Protein AF-A0A2M7WCV9-F1 (afdb_monomer_lite)

Sequence (220 aa):
MAKKTSGWGVATITLGLVGAGVAMGAMVQSMQPARDTVAAHLMEVDVSGLKPGEWLRVAWGKPEVDVFVVRRTPEQVRWLHDYHPEEPWYAVDRPDQVHAMQLQEAFRSVNPEYLVAAVMKQRDEALLLEYSGSSMHCEDFRYTPDRLPAGKHMEFPGGFYCAKWWGRVIQGPTENPWVYDPAGRPLSLWLSWLLVPPYTWEGNRVVLGQIGGSARGMFY

Radius of gyration: 23.68 Å; chains: 1; bounding box: 50×37×87 Å

Foldseek 3Di:
DDDPDDVVNVVVVVVVVVVVVVVVVVVVVVPDDDPVLLVQQWDKDFCPPPDAFDKDWDFGHPVTKIKIKHQHDPVQLVCLVVDQDDDQPLCVVCVVLCVLQDDDRRQSDPDNRIAIFMFGDDPQWTWWAWSVRHTFTANDKDWGCPWAQLADPDIASTFIFRQDHPNDGQPHRNSTQGTAHNNQHGSDSGTRGTGHFAWDDDPRMITGSDHPDDPDDDDD

Secondary structure (DSSP, 8-state):
------HHHHHHHHHHHHHHHHHHHHHHHHTSPPHHHHHTT-EEEE-TTPPTT-EEEEEETTTTEEEEEEE--HHHHHHHHH--PPPPTTTTT-HHHHTTT-S-TTTSSSSTTEEEEEEEEETTEEEEEBTTS-EEEESSEEEESS-EE-SSS-EESSEEEE-EETTEE--STTS---EE-TTS-BSSTTBPPPB---EEEETTEEEET--SS---S---

pLDDT: mean 78.94, std 16.27, range [30.06, 97.19]

Structure (mmCIF, N/CA/C/O backbone):
data_AF-A0A2M7WCV9-F1
#
_entry.id   AF-A0A2M7WCV9-F1
#
loop_
_atom_site.group_PDB
_atom_site.id
_atom_site.type_symbol
_atom_site.label_atom_id
_atom_site.label_alt_id
_atom_site.label_comp_id
_atom_site.label_asym_id
_atom_site.label_entity_id
_atom_site.label_seq_id
_atom_site.pdbx_PDB_ins_code
_atom_site.Cartn_x
_atom_site.Cartn_y
_atom_site.Cartn_z
_atom_site.occupancy
_atom_site.B_iso_or_equiv
_atom_site.auth_seq_id
_atom_site.auth_comp_id
_atom_site.auth_asym_id
_atom_site.auth_atom_id
_atom_site.pdbx_PDB_model_num
ATOM 1 N N . MET A 1 1 ? -13.258 -2.588 71.700 1.00 37.78 1 MET A N 1
ATOM 2 C CA . MET A 1 1 ? -14.608 -2.226 71.208 1.00 37.78 1 MET A CA 1
ATOM 3 C C . MET A 1 1 ? -14.654 -2.432 69.699 1.00 37.78 1 MET A C 1
ATOM 5 O O . MET A 1 1 ? -14.010 -1.678 68.985 1.00 37.78 1 MET A O 1
ATOM 9 N N . ALA A 1 2 ? -15.355 -3.460 69.212 1.00 53.22 2 ALA A N 1
ATOM 10 C CA . ALA A 1 2 ? -15.596 -3.640 67.778 1.00 53.22 2 ALA A CA 1
ATOM 11 C C . ALA A 1 2 ? -16.801 -2.776 67.363 1.00 53.22 2 ALA A C 1
ATOM 13 O O . ALA A 1 2 ? -17.885 -2.902 67.932 1.00 53.22 2 ALA A O 1
ATOM 14 N N . LYS A 1 3 ? -16.600 -1.845 66.427 1.00 59.03 3 LYS A N 1
ATOM 15 C CA . LYS A 1 3 ? -17.627 -0.894 65.978 1.00 59.03 3 LYS A CA 1
ATOM 16 C C . LYS A 1 3 ? -18.642 -1.649 65.103 1.00 59.03 3 LYS A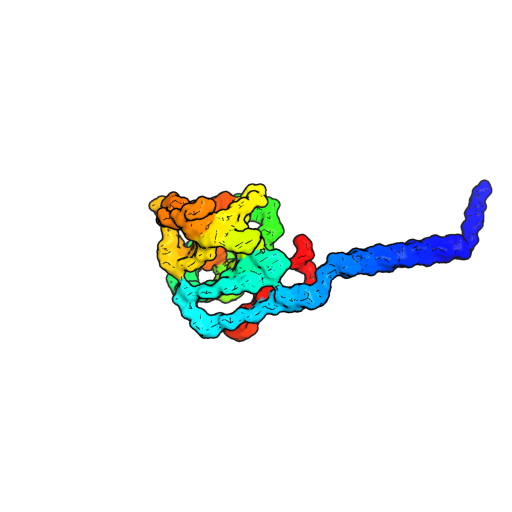 C 1
ATOM 18 O O . LYS A 1 3 ? -18.294 -2.089 64.013 1.00 59.03 3 LYS A O 1
ATOM 23 N N . LYS A 1 4 ? -19.876 -1.836 65.588 1.00 61.16 4 LYS A N 1
ATOM 24 C CA . LYS A 1 4 ? -20.972 -2.503 64.858 1.00 61.16 4 LYS A CA 1
ATOM 25 C C . LYS A 1 4 ? -21.368 -1.631 63.659 1.00 61.16 4 LYS A C 1
ATOM 27 O O . LYS A 1 4 ? -22.007 -0.598 63.838 1.00 61.16 4 LYS A O 1
ATOM 32 N N . THR A 1 5 ? -20.934 -1.989 62.453 1.00 61.09 5 THR A N 1
ATOM 33 C CA . THR A 1 5 ? -21.309 -1.278 61.222 1.00 61.09 5 THR A CA 1
ATOM 34 C C . THR A 1 5 ? -22.797 -1.511 60.944 1.00 61.09 5 THR A C 1
ATOM 36 O O . THR A 1 5 ? -23.274 -2.644 60.956 1.00 61.09 5 THR A O 1
ATOM 39 N N . SER A 1 6 ? -23.574 -0.437 60.771 1.00 67.19 6 SER A N 1
ATOM 40 C CA . SER A 1 6 ? -25.002 -0.547 60.457 1.00 67.19 6 SER A CA 1
ATOM 41 C C . SER A 1 6 ? -25.175 -0.957 58.990 1.00 67.19 6 SER A C 1
ATOM 43 O O . SER A 1 6 ? -24.469 -0.452 58.117 1.00 67.19 6 SER A O 1
ATOM 45 N N . GLY A 1 7 ? -26.120 -1.861 58.698 1.00 72.75 7 GLY A N 1
ATOM 46 C CA . GLY A 1 7 ? -26.391 -2.319 57.325 1.00 72.75 7 GLY A CA 1
ATOM 47 C C . GLY A 1 7 ? -26.708 -1.174 56.354 1.00 72.75 7 GLY A C 1
ATOM 48 O O . GLY A 1 7 ? -26.338 -1.234 55.187 1.00 72.75 7 GLY A O 1
ATOM 49 N N . TRP A 1 8 ? -27.279 -0.081 56.867 1.00 76.06 8 TRP A N 1
ATOM 50 C CA . TRP A 1 8 ? -27.506 1.167 56.136 1.00 76.06 8 TRP A CA 1
ATOM 51 C C . TRP A 1 8 ? -26.210 1.835 55.657 1.00 76.06 8 TRP A C 1
ATOM 53 O O . TRP A 1 8 ? -26.156 2.306 54.528 1.00 76.06 8 TRP A O 1
ATOM 63 N N . GLY A 1 9 ? -25.142 1.836 56.463 1.00 79.81 9 GLY A N 1
ATOM 64 C CA . GLY A 1 9 ? -23.848 2.389 56.050 1.00 79.81 9 GLY A CA 1
ATOM 65 C C . GLY A 1 9 ? -23.190 1.571 54.936 1.00 79.81 9 GLY A C 1
ATOM 66 O O . GLY A 1 9 ? -22.650 2.135 53.988 1.00 79.81 9 GLY A O 1
ATOM 67 N N . VAL A 1 10 ? -23.291 0.241 55.011 1.00 81.06 10 VAL A N 1
ATOM 68 C CA . VAL A 1 10 ? -22.795 -0.666 53.961 1.00 81.06 10 VAL A CA 1
ATOM 69 C C . VAL A 1 10 ? -23.601 -0.496 52.668 1.00 81.06 10 VAL A C 1
ATOM 71 O O . VAL A 1 10 ? -23.020 -0.441 51.583 1.00 81.06 10 VAL A O 1
ATOM 74 N N . ALA A 1 11 ? -24.924 -0.341 52.771 1.00 82.50 11 ALA A N 1
ATOM 75 C CA . ALA A 1 11 ? -25.797 -0.090 51.627 1.00 82.50 11 ALA A CA 1
ATOM 76 C C . ALA A 1 11 ? -25.451 1.228 50.908 1.00 82.50 11 ALA A C 1
ATOM 78 O O . ALA A 1 11 ? -25.326 1.245 49.688 1.00 82.50 11 ALA A O 1
ATOM 79 N N . THR A 1 12 ? -25.210 2.320 51.638 1.00 83.38 12 THR A N 1
ATOM 80 C CA . THR A 1 12 ? -24.846 3.608 51.021 1.00 83.38 12 THR A CA 1
ATOM 81 C C . THR A 1 12 ? -23.480 3.559 50.330 1.00 83.38 12 THR A C 1
ATOM 83 O O . THR A 1 12 ? -23.328 4.091 49.232 1.00 83.38 12 THR A O 1
ATOM 86 N N . ILE A 1 13 ? -22.488 2.892 50.935 1.00 84.75 13 ILE A N 1
ATOM 87 C CA . ILE A 1 13 ? -21.146 2.741 50.343 1.00 84.75 13 ILE A CA 1
ATOM 88 C C . ILE A 1 13 ? -21.206 1.908 49.058 1.00 84.75 13 ILE A C 1
ATOM 90 O O . ILE A 1 13 ? -20.608 2.281 48.050 1.00 84.75 13 ILE A O 1
ATOM 94 N N . THR A 1 14 ? -21.945 0.797 49.076 1.00 84.50 14 THR A N 1
ATOM 95 C CA . THR A 1 14 ? -22.096 -0.072 47.899 1.00 84.50 14 THR A CA 1
ATOM 96 C C . THR A 1 14 ? -22.821 0.639 46.759 1.00 84.50 14 THR A C 1
ATOM 98 O O . THR A 1 14 ? -22.339 0.598 45.628 1.00 84.50 14 THR A O 1
ATOM 101 N N . LEU A 1 15 ? -23.904 1.373 47.044 1.00 89.12 15 LEU A N 1
ATOM 102 C CA . LEU A 1 15 ? -24.590 2.187 46.035 1.00 89.12 15 LEU A CA 1
ATOM 103 C C . LEU A 1 15 ? -23.672 3.265 45.439 1.00 89.12 15 LEU A C 1
ATOM 105 O O . LEU A 1 15 ? -23.675 3.474 44.227 1.00 89.12 15 LEU A O 1
ATOM 109 N N . GLY A 1 16 ? -22.868 3.927 46.279 1.00 90.19 16 GLY A N 1
ATOM 110 C CA . GLY A 1 16 ? -21.913 4.947 45.845 1.00 90.19 16 GLY A CA 1
ATOM 111 C C . GLY A 1 16 ? -20.841 4.398 44.899 1.00 90.19 16 GLY A C 1
ATOM 112 O O . GLY A 1 16 ? -20.561 5.015 43.873 1.00 90.19 16 GLY A O 1
ATOM 113 N N . LEU A 1 17 ? -20.290 3.216 45.196 1.00 90.62 17 LEU A N 1
ATOM 114 C CA . LEU A 1 17 ? -19.309 2.548 44.332 1.00 90.62 17 LEU A CA 1
ATOM 115 C C . LEU A 1 17 ? -19.905 2.135 42.980 1.00 90.62 17 LEU A C 1
ATOM 117 O O . LEU A 1 17 ? -19.275 2.351 41.947 1.00 90.62 17 LEU A O 1
ATOM 121 N N . VAL A 1 18 ? -21.127 1.591 42.968 1.00 90.56 18 VAL A N 1
ATOM 122 C CA . VAL A 1 18 ? -21.819 1.227 41.720 1.00 90.56 18 VAL A CA 1
ATOM 123 C C . VAL A 1 18 ? -22.110 2.471 40.880 1.00 90.56 18 VAL A C 1
ATOM 125 O O . VAL A 1 18 ? -21.815 2.484 39.687 1.00 90.56 18 VAL A O 1
ATOM 128 N N . GLY A 1 19 ? -22.628 3.537 41.497 1.00 90.69 19 GLY A N 1
ATOM 129 C CA . GLY A 1 19 ? -22.908 4.797 40.805 1.00 90.69 19 GLY A CA 1
ATOM 130 C C . GLY A 1 19 ? -21.654 5.430 40.198 1.00 90.69 19 GLY A C 1
ATOM 131 O O . GLY A 1 19 ? -21.671 5.834 39.036 1.00 90.69 19 GLY A O 1
ATOM 132 N N . ALA A 1 20 ? -20.546 5.451 40.947 1.00 89.62 20 ALA A N 1
ATOM 133 C CA . ALA A 1 20 ? -19.261 5.940 40.452 1.00 89.62 20 ALA A CA 1
ATOM 134 C C . ALA A 1 20 ? -18.730 5.090 39.285 1.00 89.62 20 ALA A C 1
ATOM 136 O O . ALA A 1 20 ? -18.292 5.644 38.278 1.00 89.62 20 ALA A O 1
ATOM 137 N N . GLY A 1 21 ? -18.825 3.759 39.382 1.00 90.75 21 GLY A N 1
ATOM 138 C CA . GLY A 1 21 ? -18.412 2.847 38.313 1.00 90.75 21 GLY A CA 1
ATOM 139 C C . GLY A 1 21 ? -19.215 3.034 37.023 1.00 90.75 21 GLY A C 1
ATOM 140 O O . GLY A 1 21 ? -18.632 3.099 35.943 1.00 90.75 21 GLY A O 1
ATOM 141 N N . VAL A 1 22 ? -20.539 3.195 37.123 1.00 93.00 22 VAL A N 1
ATOM 142 C CA . VAL A 1 22 ? -21.407 3.461 35.961 1.00 93.00 22 VAL A CA 1
ATOM 143 C C . VAL A 1 22 ? -21.075 4.809 35.320 1.00 93.00 22 VAL A C 1
ATOM 145 O O . VAL A 1 22 ? -20.956 4.885 34.099 1.00 93.00 22 VAL A O 1
ATOM 148 N N . ALA A 1 23 ? -20.881 5.860 36.121 1.00 92.50 23 ALA A N 1
ATOM 149 C CA . ALA A 1 23 ? -20.538 7.185 35.609 1.00 92.50 23 ALA A CA 1
ATOM 150 C C . ALA A 1 23 ? -19.175 7.196 34.894 1.00 92.50 23 ALA A C 1
ATOM 152 O O . ALA A 1 23 ? -19.064 7.725 33.789 1.00 92.50 23 ALA A O 1
ATOM 153 N N . MET A 1 24 ? -18.154 6.561 35.483 1.00 91.44 24 MET A N 1
ATOM 154 C CA . MET A 1 24 ? -16.840 6.411 34.849 1.00 91.44 24 MET A CA 1
ATOM 155 C C . MET A 1 24 ? -16.922 5.576 33.568 1.00 91.44 24 MET A C 1
ATOM 157 O O . MET A 1 24 ? -16.344 5.961 32.555 1.00 91.44 24 MET A O 1
ATOM 161 N N . GLY A 1 25 ? -17.680 4.476 33.579 1.00 90.44 25 GLY A N 1
ATOM 162 C CA . GLY A 1 25 ? -17.899 3.646 32.395 1.00 90.44 25 GLY A CA 1
ATOM 163 C C . GLY A 1 25 ? -18.566 4.418 31.254 1.00 90.44 25 GLY A C 1
ATOM 164 O O . GLY A 1 25 ? -18.086 4.372 30.125 1.00 90.44 25 GLY A O 1
ATOM 165 N N . ALA A 1 26 ? -19.614 5.190 31.552 1.00 85.31 26 ALA A N 1
ATOM 166 C CA . ALA A 1 26 ? -20.295 6.030 30.569 1.00 85.31 26 ALA A CA 1
ATOM 167 C C . ALA A 1 26 ? -19.380 7.130 30.006 1.00 85.31 26 ALA A C 1
ATOM 169 O O . ALA A 1 26 ? -19.454 7.438 28.818 1.00 85.31 26 ALA A O 1
ATOM 170 N N . MET A 1 27 ? -18.493 7.690 30.832 1.00 89.75 27 MET A N 1
ATOM 171 C CA . MET A 1 27 ? -17.509 8.680 30.394 1.00 89.75 27 MET A CA 1
ATOM 172 C C . MET A 1 27 ? -16.427 8.070 29.497 1.00 89.75 27 MET A C 1
ATOM 174 O O . MET A 1 27 ? -16.094 8.645 28.470 1.00 89.75 27 MET A O 1
ATOM 178 N N . VAL A 1 28 ? -15.914 6.879 29.815 1.00 88.44 28 VAL A N 1
ATOM 179 C CA . VAL A 1 28 ? -14.992 6.167 28.912 1.00 88.44 28 VAL A CA 1
ATOM 180 C C . VAL A 1 28 ? -15.693 5.823 27.597 1.00 88.44 28 VAL A C 1
ATOM 182 O O . VAL A 1 28 ? -15.122 5.989 26.523 1.00 88.44 28 VAL A O 1
ATOM 185 N N . GLN A 1 29 ? -16.952 5.388 27.665 1.00 85.19 29 GLN A N 1
ATOM 186 C CA . GLN A 1 29 ? -17.731 5.042 26.483 1.00 85.19 29 GLN A CA 1
ATOM 187 C C . GLN A 1 29 ? -18.052 6.261 25.607 1.00 85.19 29 GLN A C 1
ATOM 189 O O . GLN A 1 29 ? -18.087 6.128 24.388 1.00 85.19 29 GLN A O 1
ATOM 194 N N . SER A 1 30 ? -18.236 7.453 26.184 1.00 83.06 30 SER A N 1
ATOM 195 C CA . SER A 1 30 ? -18.449 8.680 25.404 1.00 83.06 30 SER A CA 1
ATOM 196 C C . SER A 1 30 ? -17.186 9.177 24.693 1.00 83.06 30 SER A C 1
ATOM 198 O O . SER A 1 30 ? -17.294 9.937 23.734 1.00 83.06 30 SER A O 1
ATOM 200 N N . MET A 1 31 ? -16.003 8.728 25.125 1.00 86.56 31 MET A N 1
ATOM 201 C CA . MET A 1 31 ? -14.727 8.993 24.453 1.00 86.56 31 MET A CA 1
ATOM 202 C C . MET A 1 31 ? -14.423 7.989 23.329 1.00 86.56 31 MET A C 1
ATOM 204 O O . MET A 1 31 ? -13.459 8.186 22.589 1.00 86.56 31 MET A O 1
ATOM 208 N N . GLN A 1 32 ? -15.213 6.917 23.184 1.00 80.56 32 GLN A N 1
ATOM 209 C CA . GLN A 1 32 ? -15.074 5.993 22.058 1.00 80.56 32 GLN A CA 1
ATOM 210 C C . GLN A 1 32 ? -15.537 6.659 20.751 1.00 80.56 32 GLN A C 1
ATOM 212 O O . GLN A 1 32 ? -16.445 7.494 20.769 1.00 80.56 32 GLN A O 1
ATOM 217 N N . PRO A 1 33 ? -14.943 6.292 19.602 1.00 65.31 33 PRO A N 1
ATOM 218 C CA . PRO A 1 33 ? -15.343 6.835 18.309 1.00 65.31 33 PRO A CA 1
ATOM 219 C C . PRO A 1 33 ? -16.833 6.587 18.028 1.00 65.31 33 PRO A C 1
ATOM 221 O O . PRO A 1 33 ? -17.384 5.529 18.344 1.00 65.31 33 PRO A O 1
ATOM 224 N N . ALA A 1 34 ? -17.495 7.579 17.428 1.00 67.44 34 ALA A N 1
ATOM 225 C CA . ALA A 1 34 ? -18.920 7.520 17.127 1.00 67.44 34 ALA A CA 1
ATOM 226 C C . ALA A 1 34 ? -19.238 6.408 16.111 1.00 67.44 34 ALA A C 1
ATOM 228 O O . ALA A 1 34 ? -18.425 6.045 15.259 1.00 67.44 34 ALA A O 1
ATOM 229 N N . ARG A 1 35 ? -20.461 5.870 16.151 1.00 61.25 35 ARG A N 1
ATOM 230 C CA . ARG A 1 35 ? -20.874 4.804 15.218 1.00 61.25 35 ARG A CA 1
ATOM 231 C C . ARG A 1 35 ? -20.802 5.245 13.756 1.00 61.25 35 ARG A C 1
ATOM 233 O O . ARG A 1 35 ? -20.390 4.456 12.915 1.00 61.25 35 ARG A O 1
ATOM 240 N N . ASP A 1 36 ? -21.112 6.509 13.486 1.00 57.12 36 ASP A N 1
ATOM 241 C CA . ASP A 1 36 ? -21.050 7.077 12.137 1.00 57.12 36 ASP A CA 1
ATOM 242 C C . ASP A 1 36 ? -19.605 7.200 11.639 1.00 57.12 36 ASP A C 1
ATOM 244 O O . ASP A 1 36 ? -19.343 6.989 10.458 1.00 57.12 36 ASP A O 1
ATOM 248 N N . THR A 1 37 ? -18.641 7.457 12.536 1.00 57.44 37 THR A N 1
ATOM 249 C CA . THR A 1 37 ? -17.219 7.441 12.164 1.00 57.44 37 THR A CA 1
ATOM 250 C C . THR A 1 37 ? -16.748 6.024 11.861 1.00 57.44 37 THR A C 1
ATOM 252 O O . THR A 1 37 ? -16.029 5.831 10.893 1.00 57.44 37 THR A O 1
ATOM 255 N N . VAL A 1 38 ? -17.225 5.020 12.610 1.00 59.72 38 VAL A N 1
ATOM 256 C CA . VAL A 1 38 ? -16.925 3.605 12.331 1.00 59.72 38 VAL A CA 1
ATOM 257 C C . VAL A 1 38 ? -17.520 3.149 10.996 1.00 59.72 38 VAL A C 1
ATOM 259 O O . VAL A 1 38 ? -16.835 2.498 10.213 1.00 59.72 38 VAL A O 1
ATOM 262 N N . ALA A 1 39 ? -18.765 3.526 10.701 1.00 55.25 39 ALA A N 1
ATOM 263 C CA . ALA A 1 39 ? -19.418 3.201 9.434 1.00 55.25 39 ALA A CA 1
ATOM 264 C C . ALA A 1 39 ? -18.753 3.896 8.232 1.00 55.25 39 ALA A C 1
ATOM 266 O O . ALA A 1 39 ? -18.632 3.287 7.174 1.00 55.25 39 ALA A O 1
ATOM 267 N N . ALA A 1 40 ? -18.249 5.124 8.402 1.00 56.56 40 ALA A N 1
ATOM 268 C CA . ALA A 1 40 ? -17.482 5.833 7.375 1.00 56.56 40 ALA A CA 1
ATOM 269 C C . ALA A 1 40 ? -16.133 5.166 7.030 1.00 56.56 40 ALA A C 1
ATOM 271 O O . ALA A 1 40 ? -15.505 5.540 6.040 1.00 56.56 40 ALA A O 1
ATOM 272 N N . HIS A 1 41 ? -15.676 4.188 7.820 1.00 65.06 41 HIS A N 1
ATOM 273 C CA . HIS A 1 41 ? -14.495 3.386 7.500 1.00 65.06 41 HIS A CA 1
ATOM 274 C C . HIS A 1 41 ? -14.806 2.177 6.607 1.00 65.06 41 HIS A C 1
ATOM 276 O O . HIS A 1 41 ? -13.867 1.550 6.121 1.00 65.06 41 HIS A O 1
ATOM 282 N N . LEU A 1 42 ? -16.079 1.849 6.358 1.00 75.69 42 LEU A N 1
ATOM 283 C CA . LEU A 1 42 ? -16.448 0.832 5.377 1.00 75.69 42 LEU A CA 1
ATOM 284 C C . LEU A 1 42 ? -16.522 1.473 3.993 1.00 75.69 42 LEU A C 1
ATOM 286 O O . LEU A 1 42 ? -17.376 2.319 3.735 1.00 75.69 42 LEU A O 1
ATOM 290 N N . MET A 1 43 ? -15.603 1.088 3.110 1.00 84.56 43 MET A N 1
ATOM 291 C CA . MET A 1 43 ? -15.537 1.615 1.748 1.00 84.56 43 MET A CA 1
ATOM 292 C C . MET A 1 43 ? -15.488 0.469 0.747 1.00 84.56 43 MET A C 1
ATOM 294 O O . MET A 1 43 ? -14.603 -0.382 0.814 1.00 84.56 43 MET A O 1
ATOM 298 N N . GLU A 1 44 ? -16.431 0.474 -0.191 1.00 89.00 44 GLU A N 1
ATOM 299 C CA . GLU A 1 44 ? -16.452 -0.464 -1.307 1.00 89.00 44 GLU A CA 1
ATOM 300 C C . GLU A 1 44 ? -15.688 0.111 -2.497 1.00 89.00 44 GLU A C 1
ATOM 302 O O . GLU A 1 44 ? -15.928 1.238 -2.933 1.00 89.00 44 GLU A O 1
ATOM 307 N N . VAL A 1 45 ? -14.783 -0.690 -3.046 1.00 91.62 45 VAL A N 1
ATOM 308 C CA . VAL A 1 45 ? -13.974 -0.345 -4.210 1.00 91.62 45 VAL A CA 1
ATOM 309 C C . VAL A 1 45 ? -14.245 -1.377 -5.295 1.00 91.62 45 VAL A C 1
ATOM 311 O O . VAL A 1 45 ? -13.886 -2.545 -5.149 1.00 91.62 45 VAL A O 1
ATOM 314 N N . ASP A 1 46 ? -14.886 -0.960 -6.386 1.00 92.56 46 ASP A N 1
ATOM 315 C CA . ASP A 1 46 ? -15.090 -1.828 -7.546 1.00 92.56 46 ASP A CA 1
ATOM 316 C C . ASP A 1 46 ? -13.811 -1.924 -8.386 1.00 92.56 46 ASP A C 1
ATOM 318 O O . ASP A 1 46 ? -13.281 -0.913 -8.849 1.00 92.56 46 ASP A O 1
ATOM 322 N N . VAL A 1 47 ? -13.322 -3.150 -8.588 1.00 93.81 47 VAL A N 1
ATOM 323 C CA . VAL A 1 47 ? -12.114 -3.438 -9.379 1.00 93.81 47 VAL A CA 1
ATOM 324 C C . VAL A 1 47 ? -12.426 -4.135 -10.703 1.00 93.81 47 VAL A C 1
ATOM 326 O O . VAL A 1 47 ? -11.511 -4.591 -11.389 1.00 93.81 47 VAL A O 1
ATOM 329 N N . SER A 1 48 ? -13.703 -4.220 -11.087 1.00 91.38 48 SER A N 1
ATOM 330 C CA . SER A 1 48 ? -14.155 -4.920 -12.296 1.00 91.38 48 SER A CA 1
ATOM 331 C C . SER A 1 48 ? -13.475 -4.440 -13.588 1.00 91.38 48 SER A C 1
ATOM 333 O O . SER A 1 48 ? -13.190 -5.248 -14.473 1.00 91.38 48 SER A O 1
ATOM 335 N N . GLY A 1 49 ? -13.175 -3.142 -13.687 1.00 91.94 49 GLY A N 1
ATOM 336 C CA . GLY A 1 49 ? -12.518 -2.531 -14.845 1.00 91.94 49 GLY A CA 1
ATOM 337 C C . GLY A 1 49 ? -10.987 -2.566 -14.827 1.00 91.94 49 GLY A C 1
ATOM 338 O O . GLY A 1 49 ? -10.376 -2.193 -15.826 1.00 91.94 49 GLY A O 1
ATOM 339 N N . LEU A 1 50 ? -10.364 -2.992 -13.722 1.00 94.38 50 LEU A N 1
ATOM 340 C CA . LEU A 1 50 ? -8.918 -2.884 -13.528 1.00 94.38 50 LEU A CA 1
ATOM 341 C C . LEU A 1 50 ? -8.184 -3.946 -14.354 1.00 94.38 50 LEU A C 1
ATOM 343 O O . LEU A 1 50 ? -8.422 -5.143 -14.172 1.00 94.38 50 LEU A O 1
ATOM 347 N N . LYS A 1 51 ? -7.290 -3.547 -15.264 1.00 96.38 51 LYS A N 1
ATOM 348 C CA . LYS A 1 51 ? -6.492 -4.484 -16.079 1.00 96.38 51 LYS A CA 1
ATOM 349 C C . LYS A 1 51 ? -5.187 -4.878 -15.378 1.00 96.38 51 LYS A C 1
ATOM 351 O O . LYS A 1 51 ? -4.738 -4.170 -14.482 1.00 96.38 51 LYS A O 1
ATOM 356 N N . PRO A 1 52 ? -4.556 -6.006 -15.752 1.00 96.56 52 PRO A N 1
ATOM 357 C CA . PRO A 1 52 ? -3.253 -6.374 -15.202 1.00 96.56 52 PRO A CA 1
ATOM 358 C C . PRO A 1 52 ? -2.209 -5.268 -15.422 1.00 96.56 52 PRO A C 1
ATOM 360 O O . PRO A 1 52 ? -2.034 -4.800 -16.544 1.00 96.56 52 PRO A O 1
ATOM 363 N N . GLY A 1 53 ? -1.519 -4.875 -14.353 1.00 94.75 53 GLY A N 1
ATOM 364 C CA . GLY A 1 53 ? -0.558 -3.770 -14.310 1.00 94.75 53 GLY A CA 1
ATOM 365 C C . GLY A 1 53 ? -1.171 -2.406 -13.978 1.00 94.75 53 GLY 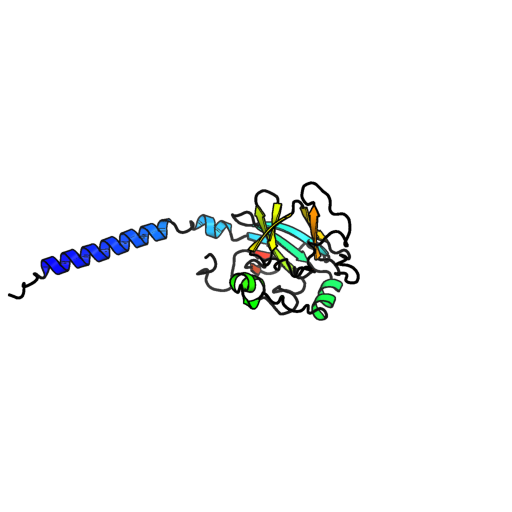A C 1
ATOM 366 O O . GLY A 1 53 ? -0.432 -1.466 -13.686 1.00 94.75 53 GLY A O 1
ATOM 367 N N . GLU A 1 54 ? -2.500 -2.286 -13.982 1.00 96.00 54 GLU A N 1
ATOM 368 C CA . GLU A 1 54 ? -3.189 -1.076 -13.542 1.00 96.00 54 GLU A CA 1
ATOM 369 C C . GLU A 1 54 ? -3.429 -1.096 -12.029 1.00 96.00 54 GLU A C 1
ATOM 371 O O . GLU A 1 54 ? -3.501 -2.138 -11.366 1.00 96.00 54 GLU A O 1
ATOM 376 N N . TRP A 1 55 ? -3.573 0.102 -11.480 1.00 95.19 55 TRP A N 1
ATOM 377 C CA . TRP A 1 55 ? -3.820 0.324 -10.069 1.00 95.19 55 TRP A CA 1
ATOM 378 C C . TRP A 1 55 ? -4.742 1.517 -9.874 1.00 95.19 55 TRP A C 1
ATOM 380 O O . TRP A 1 55 ? -4.880 2.379 -10.743 1.00 95.19 55 TRP A O 1
ATOM 390 N N . LEU A 1 56 ? -5.347 1.570 -8.698 1.00 94.50 56 LEU A N 1
ATOM 391 C CA . LEU A 1 56 ? -6.143 2.695 -8.238 1.00 94.50 56 LEU A CA 1
ATOM 392 C C . LEU A 1 56 ? -5.717 3.071 -6.822 1.00 94.50 56 LEU A C 1
ATOM 394 O O . LEU A 1 56 ? -5.324 2.210 -6.032 1.00 94.50 56 LEU A O 1
ATOM 398 N N . ARG A 1 57 ? -5.793 4.364 -6.515 1.00 93.12 57 ARG A N 1
ATOM 399 C CA . ARG A 1 57 ? -5.576 4.917 -5.176 1.00 93.12 57 ARG A CA 1
ATOM 400 C C . ARG A 1 57 ? -6.871 5.529 -4.692 1.00 93.12 57 ARG A C 1
ATOM 402 O O . ARG A 1 57 ? -7.488 6.320 -5.401 1.00 93.12 57 ARG A O 1
ATOM 409 N N . VAL A 1 58 ? -7.257 5.154 -3.484 1.00 91.50 58 VAL A N 1
ATOM 410 C CA . VAL A 1 58 ? -8.469 5.629 -2.826 1.00 91.50 58 VAL A CA 1
ATOM 411 C C . VAL A 1 58 ? -8.117 6.139 -1.439 1.00 91.50 58 VAL A C 1
ATOM 413 O O . VAL A 1 58 ? -7.356 5.508 -0.707 1.00 91.50 58 VAL A O 1
ATOM 416 N N . ALA A 1 59 ? -8.672 7.292 -1.081 1.00 87.88 59 ALA A N 1
ATOM 417 C CA . ALA A 1 59 ? -8.542 7.830 0.263 1.00 87.88 59 ALA A CA 1
ATOM 418 C C . ALA A 1 59 ? -9.489 7.072 1.203 1.00 87.88 59 ALA A C 1
ATOM 420 O O . ALA A 1 59 ? -10.679 6.943 0.917 1.00 87.88 59 ALA A O 1
ATOM 421 N N . TRP A 1 60 ? -8.966 6.575 2.320 1.00 81.69 60 TRP A N 1
ATOM 422 C CA . TRP A 1 60 ? -9.676 5.725 3.266 1.00 81.69 60 TRP A CA 1
ATOM 423 C C . TRP A 1 60 ? -9.482 6.223 4.707 1.00 81.69 60 TRP A C 1
ATOM 425 O O . TRP A 1 60 ? -8.371 6.264 5.228 1.00 81.69 60 TRP A O 1
ATOM 435 N N . GLY A 1 61 ? -10.586 6.581 5.371 1.00 70.38 61 GLY A N 1
ATOM 436 C CA . GLY A 1 61 ? -10.607 6.943 6.793 1.00 70.38 61 GLY A CA 1
ATOM 437 C C . GLY A 1 61 ? -9.986 8.299 7.178 1.00 70.38 61 GLY A C 1
ATOM 438 O O . GLY A 1 61 ? -9.612 9.119 6.342 1.00 70.38 61 GLY A O 1
ATOM 439 N N . LYS A 1 62 ? -9.944 8.537 8.499 1.00 61.34 62 LYS A N 1
ATOM 440 C CA . LYS A 1 62 ? -9.181 9.590 9.194 1.00 61.34 62 LYS A CA 1
ATOM 441 C C . LYS A 1 62 ? -8.343 8.901 10.291 1.00 61.34 62 LYS A C 1
ATOM 443 O O . LYS A 1 62 ? -8.965 8.204 11.093 1.00 61.34 62 LYS A O 1
ATOM 448 N N . PRO A 1 63 ? -7.006 9.074 10.381 1.00 61.28 63 PRO A N 1
ATOM 449 C CA . PRO A 1 63 ? -6.135 9.891 9.521 1.00 61.28 63 PRO A CA 1
ATOM 450 C C . PRO A 1 63 ? -6.216 9.468 8.050 1.00 61.28 63 PRO A C 1
ATOM 452 O O . PRO A 1 63 ? -6.664 8.364 7.765 1.00 61.28 63 PRO A O 1
ATOM 455 N N . GLU A 1 64 ? -5.876 10.372 7.128 1.00 76.81 64 GLU A N 1
ATOM 456 C CA . GLU A 1 64 ? -5.970 10.100 5.690 1.00 76.81 64 GLU A CA 1
ATOM 457 C C . GLU A 1 64 ? -5.020 8.947 5.340 1.00 76.81 64 GLU A C 1
ATOM 459 O O . GLU A 1 64 ? -3.809 9.131 5.285 1.00 76.81 64 GLU A O 1
ATOM 464 N N . VAL A 1 65 ? -5.545 7.737 5.166 1.00 84.62 65 VAL A N 1
ATOM 465 C CA . VAL A 1 65 ? -4.778 6.596 4.663 1.00 84.62 65 VAL A CA 1
ATOM 466 C C . VAL A 1 65 ? -5.067 6.487 3.176 1.00 84.62 65 VAL A C 1
ATOM 468 O O . VAL A 1 65 ? -6.224 6.500 2.766 1.00 84.62 65 VAL A O 1
ATOM 471 N N . ASP A 1 66 ? -4.032 6.367 2.356 1.00 90.25 66 ASP A N 1
ATOM 472 C CA . ASP A 1 66 ? -4.211 5.974 0.964 1.00 90.25 66 ASP A CA 1
ATOM 473 C C . ASP A 1 66 ? -4.162 4.465 0.860 1.00 90.25 66 ASP A C 1
ATOM 475 O O . ASP A 1 66 ? -3.175 3.841 1.254 1.00 90.25 66 ASP A O 1
ATOM 479 N N . VAL A 1 67 ? -5.209 3.888 0.284 1.00 92.00 67 VAL A N 1
ATOM 480 C CA . VAL A 1 67 ? -5.231 2.479 -0.085 1.00 92.00 67 VAL A CA 1
ATOM 481 C C . VAL A 1 67 ? -5.008 2.362 -1.584 1.00 92.00 67 VAL A C 1
ATOM 483 O O . VAL A 1 67 ? -5.697 2.977 -2.396 1.00 92.00 67 VAL A O 1
ATOM 486 N N . PHE A 1 68 ? -4.031 1.545 -1.941 1.00 95.06 68 PHE A N 1
ATOM 487 C CA . PHE A 1 68 ? -3.696 1.155 -3.293 1.00 95.06 68 PHE A CA 1
ATOM 488 C C . PHE A 1 68 ? -4.269 -0.230 -3.549 1.00 95.06 68 PHE A C 1
ATOM 490 O O . PHE A 1 68 ? -3.915 -1.186 -2.856 1.00 95.06 68 PHE A O 1
ATOM 497 N N . VAL A 1 69 ? -5.123 -0.342 -4.562 1.00 95.38 69 VAL A N 1
ATOM 498 C CA . VAL A 1 69 ? -5.550 -1.637 -5.090 1.00 95.38 69 VAL A CA 1
ATOM 499 C C . VAL A 1 69 ? -4.894 -1.821 -6.445 1.00 95.38 69 VAL A C 1
ATOM 501 O O . VAL A 1 69 ? -5.128 -1.058 -7.380 1.00 95.38 69 VAL A O 1
ATOM 504 N N . VAL A 1 70 ? -4.030 -2.820 -6.530 1.00 96.56 70 VAL A N 1
ATOM 505 C CA . VAL A 1 70 ? -3.213 -3.111 -7.704 1.00 96.56 70 VAL A CA 1
ATOM 506 C C . VAL A 1 70 ? -3.661 -4.443 -8.266 1.00 96.56 70 VAL A C 1
ATOM 508 O O . VAL A 1 70 ? -3.690 -5.423 -7.523 1.00 96.56 70 VAL A O 1
ATOM 511 N N . ARG A 1 71 ? -3.936 -4.516 -9.569 1.00 96.81 71 ARG A N 1
ATOM 512 C CA . ARG A 1 71 ? -4.051 -5.804 -10.255 1.00 96.81 71 ARG A CA 1
ATOM 513 C C . ARG A 1 71 ? -2.693 -6.168 -10.830 1.00 96.81 71 ARG A C 1
ATOM 515 O O . ARG A 1 71 ? -2.211 -5.525 -11.757 1.00 96.81 71 ARG A O 1
ATOM 522 N N . ARG A 1 72 ? -2.065 -7.197 -10.280 1.00 95.75 72 ARG A N 1
ATOM 523 C CA . ARG A 1 72 ? -0.726 -7.630 -10.667 1.00 95.75 72 ARG A CA 1
ATOM 524 C C . ARG A 1 72 ? -0.690 -8.148 -12.099 1.00 95.75 72 ARG A C 1
ATOM 526 O O . ARG A 1 72 ? -1.665 -8.693 -12.618 1.00 95.75 72 ARG A O 1
ATOM 533 N N . THR A 1 73 ? 0.465 -8.012 -12.738 1.00 97.19 73 THR A N 1
ATOM 534 C CA . THR A 1 73 ? 0.732 -8.683 -14.011 1.00 97.19 73 THR A CA 1
ATOM 535 C C . THR A 1 73 ? 0.996 -10.177 -13.778 1.00 97.19 73 THR A C 1
ATOM 537 O O . THR A 1 73 ? 1.469 -10.568 -12.707 1.00 97.19 73 THR A O 1
ATOM 540 N N . PRO A 1 74 ? 0.775 -11.049 -14.779 1.00 95.69 74 PRO A N 1
ATOM 541 C CA . PRO A 1 74 ? 1.133 -12.464 -14.658 1.00 95.69 74 PRO A CA 1
ATOM 542 C C . PRO A 1 74 ? 2.622 -12.688 -14.354 1.00 95.69 74 PRO A C 1
ATOM 544 O O . PRO A 1 74 ? 2.989 -13.677 -13.728 1.00 95.69 74 PRO A O 1
ATOM 547 N N . GLU A 1 75 ? 3.487 -11.779 -14.807 1.00 94.88 75 GLU A N 1
ATOM 548 C CA . GLU A 1 75 ? 4.919 -11.801 -14.511 1.00 94.88 75 GLU A CA 1
ATOM 549 C C . GLU A 1 75 ? 5.208 -11.530 -13.034 1.00 94.88 75 GLU A C 1
ATOM 551 O O . GLU A 1 75 ? 5.993 -12.259 -12.435 1.00 94.88 75 GLU A O 1
ATOM 556 N N . GLN A 1 76 ? 4.530 -10.552 -12.432 1.00 95.06 76 GLN A N 1
ATOM 557 C CA . GLN A 1 76 ? 4.639 -10.260 -11.002 1.00 95.06 76 GLN A CA 1
ATOM 558 C C . GLN A 1 76 ? 4.177 -11.430 -10.144 1.00 95.06 76 GLN A C 1
ATOM 560 O O . GLN A 1 76 ? 4.847 -11.778 -9.178 1.00 95.06 76 GLN A O 1
ATOM 565 N N . VAL A 1 77 ? 3.052 -12.054 -10.505 1.00 93.50 77 VAL A N 1
ATOM 566 C CA . VAL A 1 77 ? 2.531 -13.214 -9.770 1.00 93.50 77 VAL A CA 1
ATOM 567 C C . VAL A 1 77 ? 3.530 -14.372 -9.816 1.00 93.50 77 VAL A C 1
ATOM 569 O O . VAL A 1 77 ? 3.823 -14.956 -8.778 1.00 93.50 77 VAL A O 1
ATOM 572 N N . ARG A 1 78 ? 4.112 -14.668 -10.989 1.00 93.25 78 ARG A N 1
ATOM 573 C CA . ARG A 1 78 ? 5.166 -15.691 -11.109 1.00 93.25 78 ARG A CA 1
ATOM 574 C C . ARG A 1 78 ? 6.406 -15.338 -10.297 1.00 93.25 78 ARG A C 1
ATOM 576 O O . ARG A 1 78 ? 6.896 -16.173 -9.556 1.00 93.25 78 ARG A O 1
ATOM 583 N N . TRP A 1 79 ? 6.881 -14.101 -10.394 1.00 92.00 79 TRP A N 1
ATOM 584 C CA . TRP A 1 79 ? 8.057 -13.668 -9.645 1.00 92.00 79 TRP A CA 1
ATOM 585 C C . TRP A 1 79 ? 7.856 -13.792 -8.131 1.00 92.00 79 TRP A C 1
ATOM 587 O O . TRP A 1 79 ? 8.755 -14.259 -7.447 1.00 92.00 79 TRP A O 1
ATOM 597 N N . LEU A 1 80 ? 6.668 -13.457 -7.614 1.00 90.94 80 LEU A N 1
ATOM 598 C CA . LEU A 1 80 ? 6.338 -13.610 -6.193 1.00 90.94 80 LEU A CA 1
ATOM 599 C C . LEU A 1 80 ? 6.273 -15.073 -5.732 1.00 90.94 80 LEU A C 1
ATOM 601 O O . LEU A 1 80 ? 6.484 -15.327 -4.553 1.00 90.94 80 LEU A O 1
ATOM 605 N N . HIS A 1 81 ? 5.991 -16.028 -6.626 1.00 88.44 81 HIS A N 1
ATOM 606 C CA . HIS A 1 81 ? 6.072 -17.455 -6.292 1.00 88.44 81 HIS A CA 1
ATOM 607 C C . HIS A 1 81 ? 7.509 -17.931 -6.069 1.00 88.44 81 HIS A C 1
ATOM 609 O O . HIS A 1 81 ? 7.715 -18.839 -5.272 1.00 88.44 81 HIS A O 1
ATOM 615 N N . ASP A 1 82 ? 8.471 -17.349 -6.784 1.00 86.81 82 ASP A N 1
ATOM 616 C CA . ASP A 1 82 ? 9.867 -17.793 -6.757 1.00 86.81 82 ASP A CA 1
ATOM 617 C C . ASP A 1 82 ? 10.724 -16.950 -5.798 1.00 86.81 82 ASP A C 1
ATOM 619 O O . ASP A 1 82 ? 11.743 -17.410 -5.277 1.00 86.81 82 ASP A O 1
ATOM 623 N N . TYR A 1 83 ? 10.334 -15.694 -5.574 1.00 83.94 83 TYR A N 1
ATOM 624 C CA . TYR A 1 83 ? 11.074 -14.736 -4.768 1.00 83.94 83 TYR A CA 1
ATOM 625 C C . TYR A 1 83 ? 10.566 -14.700 -3.327 1.00 83.94 83 TYR A C 1
ATOM 627 O O . TYR A 1 83 ? 9.538 -14.099 -3.008 1.00 83.94 83 TYR A O 1
ATOM 635 N N . HIS A 1 84 ? 11.361 -15.284 -2.436 1.00 73.81 84 HIS A N 1
ATOM 636 C CA . HIS A 1 84 ? 11.165 -15.210 -0.994 1.00 73.81 84 HIS A CA 1
ATOM 637 C C . HIS A 1 84 ? 12.339 -14.447 -0.369 1.00 73.81 84 HIS A C 1
ATOM 639 O O . HIS A 1 84 ? 13.377 -15.052 -0.094 1.00 73.81 84 HIS A O 1
ATOM 645 N N . PRO A 1 85 ? 12.227 -13.120 -0.181 1.00 73.38 85 PRO A N 1
ATOM 646 C CA . PRO A 1 85 ? 13.235 -12.376 0.554 1.00 73.38 85 PRO A CA 1
ATOM 647 C C . PRO A 1 85 ? 13.222 -12.830 2.011 1.00 73.38 85 PRO A C 1
ATOM 649 O O . PRO A 1 85 ? 12.158 -13.134 2.558 1.00 73.38 85 PRO A O 1
ATOM 652 N N . GLU A 1 86 ? 14.400 -12.850 2.630 1.00 68.62 86 GLU A N 1
ATOM 653 C CA . GLU A 1 86 ? 14.512 -13.075 4.066 1.00 68.62 86 GLU A CA 1
ATOM 654 C C . GLU A 1 86 ? 13.637 -12.064 4.809 1.00 68.62 86 GLU A C 1
ATOM 656 O O . GLU A 1 86 ? 13.589 -10.876 4.464 1.00 68.62 86 GLU A O 1
ATOM 661 N N . GLU A 1 87 ? 12.912 -12.542 5.820 1.00 67.19 87 GLU A N 1
ATOM 662 C CA . GLU A 1 87 ? 12.198 -11.635 6.704 1.00 67.19 87 GLU A CA 1
ATOM 663 C C . GLU A 1 87 ? 13.210 -10.696 7.367 1.00 67.19 87 GLU A C 1
ATOM 665 O O . GLU A 1 87 ? 14.286 -11.138 7.788 1.00 67.19 87 GLU A O 1
ATOM 670 N N . PRO A 1 88 ? 12.905 -9.393 7.460 1.00 64.56 88 PRO A N 1
ATOM 671 C CA . PRO A 1 88 ? 13.806 -8.478 8.129 1.00 64.56 88 PRO A CA 1
ATOM 672 C C . PRO A 1 88 ? 14.037 -8.937 9.570 1.00 64.56 88 PRO A C 1
ATOM 674 O O . PRO A 1 88 ? 13.092 -9.290 10.273 1.00 64.56 88 PRO A O 1
ATOM 677 N N . TRP A 1 89 ? 15.288 -8.874 10.032 1.00 64.19 89 TRP A N 1
ATOM 678 C CA . TRP A 1 89 ? 15.698 -9.316 11.374 1.00 64.19 89 TRP A CA 1
ATOM 679 C C . TRP A 1 89 ? 14.877 -8.689 12.515 1.00 64.19 89 TRP A C 1
ATOM 681 O O . TRP A 1 89 ? 14.771 -9.260 13.595 1.00 64.19 89 TRP A O 1
ATOM 691 N N . TYR A 1 90 ? 14.277 -7.528 12.262 1.00 62.41 90 TYR A N 1
ATOM 692 C CA . TYR A 1 90 ? 13.449 -6.774 13.193 1.00 62.41 90 TYR A CA 1
ATOM 693 C C . TYR A 1 90 ? 11.947 -7.078 13.140 1.00 62.41 90 TYR A C 1
ATOM 695 O O . TYR A 1 90 ? 11.190 -6.525 13.940 1.00 62.41 90 TYR A O 1
ATOM 703 N N . ALA A 1 91 ? 11.483 -7.945 12.235 1.00 60.12 91 ALA A N 1
ATOM 704 C CA . ALA A 1 91 ? 10.086 -8.382 12.221 1.00 60.12 91 ALA A CA 1
ATOM 705 C C . ALA A 1 91 ? 9.674 -8.993 13.578 1.00 60.12 91 ALA A C 1
ATOM 707 O O . ALA A 1 91 ? 8.521 -8.901 13.978 1.00 60.12 91 ALA A O 1
ATOM 708 N N . VAL A 1 92 ? 10.629 -9.543 14.334 1.00 54.50 92 VAL A N 1
ATOM 709 C CA . VAL A 1 92 ? 10.405 -10.158 15.651 1.00 54.50 92 VAL A CA 1
ATOM 710 C C . VAL A 1 92 ? 10.082 -9.131 16.750 1.00 54.50 92 VAL A C 1
ATOM 712 O O . VAL A 1 92 ? 9.293 -9.425 17.646 1.00 54.50 92 VAL A O 1
ATOM 715 N N . ASP A 1 93 ? 10.638 -7.917 16.677 1.00 53.75 93 ASP A N 1
ATOM 716 C CA . ASP A 1 93 ? 10.591 -6.939 17.777 1.00 53.75 93 ASP A CA 1
ATOM 717 C C . ASP A 1 93 ? 9.329 -6.054 17.767 1.00 53.75 93 ASP A C 1
ATOM 719 O O . ASP A 1 93 ? 9.049 -5.347 18.739 1.00 53.75 93 ASP A O 1
ATOM 723 N N . ARG A 1 94 ? 8.546 -6.077 16.677 1.00 56.38 94 ARG A N 1
ATOM 724 C CA . ARG A 1 94 ? 7.366 -5.215 16.464 1.00 56.38 94 ARG A CA 1
ATOM 725 C C . ARG A 1 94 ? 6.151 -5.999 15.951 1.00 56.38 94 ARG A C 1
ATOM 727 O O . ARG A 1 94 ? 5.722 -5.794 14.815 1.00 56.38 94 ARG A O 1
ATOM 734 N N . PRO A 1 95 ? 5.551 -6.882 16.773 1.00 53.28 95 PRO A N 1
ATOM 735 C CA . PRO A 1 95 ? 4.424 -7.731 16.366 1.00 53.28 95 PRO A CA 1
ATOM 736 C C . PRO A 1 95 ? 3.157 -6.945 15.966 1.00 53.28 95 PRO A C 1
ATOM 738 O O . PRO A 1 95 ? 2.296 -7.474 15.258 1.00 53.28 95 PRO A O 1
ATOM 741 N N . ASP A 1 96 ? 3.057 -5.676 16.379 1.00 52.59 96 ASP A N 1
ATOM 742 C CA . ASP A 1 96 ? 2.054 -4.703 15.930 1.00 52.59 96 ASP A CA 1
ATOM 743 C C . ASP A 1 96 ? 2.192 -4.380 14.433 1.00 52.59 96 ASP A C 1
ATOM 745 O O . ASP A 1 96 ? 1.195 -4.315 13.716 1.00 52.59 96 ASP A O 1
ATOM 749 N N . GLN A 1 97 ? 3.427 -4.266 13.933 1.00 48.28 97 GLN A N 1
ATOM 750 C CA . GLN A 1 97 ? 3.706 -4.108 12.501 1.00 48.28 97 GLN A CA 1
ATOM 751 C C . GLN A 1 97 ? 3.596 -5.442 11.741 1.00 48.28 97 GLN A C 1
ATOM 753 O O . GLN A 1 97 ? 3.306 -5.448 10.545 1.00 48.28 97 GLN A O 1
ATOM 758 N N . VAL A 1 98 ? 3.745 -6.577 12.437 1.00 47.97 98 VAL A N 1
ATOM 759 C CA . VAL A 1 98 ? 3.629 -7.930 11.860 1.00 47.97 98 VAL A CA 1
ATOM 760 C C . VAL A 1 98 ? 2.191 -8.313 11.506 1.00 47.97 98 VAL A C 1
ATOM 762 O O . VAL A 1 98 ? 1.974 -9.081 10.573 1.00 47.97 98 VAL A O 1
ATOM 765 N N . HIS A 1 99 ? 1.169 -7.737 12.145 1.00 46.44 99 HIS A N 1
ATOM 766 C CA . HIS A 1 99 ? -0.222 -7.989 11.731 1.00 46.44 99 HIS A CA 1
ATOM 767 C C . HIS A 1 99 ? -0.544 -7.424 10.337 1.00 46.44 99 HIS A C 1
ATOM 769 O O . HIS A 1 99 ? -1.398 -7.967 9.640 1.00 46.44 99 HIS A O 1
ATOM 775 N N . ALA A 1 100 ? 0.203 -6.418 9.870 1.00 48.31 100 ALA A N 1
ATOM 776 C CA . ALA A 1 100 ? 0.160 -5.972 8.478 1.00 48.31 100 ALA A CA 1
ATOM 777 C C . ALA A 1 100 ? 0.904 -6.921 7.505 1.00 48.31 100 ALA A C 1
ATOM 779 O O . ALA A 1 100 ? 0.904 -6.693 6.292 1.00 48.31 100 ALA A O 1
ATOM 780 N N . MET A 1 101 ? 1.566 -7.972 8.008 1.00 49.38 101 MET A N 1
ATOM 781 C CA . MET A 1 101 ? 2.333 -8.950 7.224 1.00 49.38 101 MET A CA 1
ATOM 782 C C . MET A 1 101 ? 1.536 -10.211 6.878 1.00 49.38 101 MET A C 1
ATOM 784 O O . MET A 1 101 ? 1.831 -10.845 5.865 1.00 49.38 101 MET A O 1
ATOM 788 N N . GLN A 1 102 ? 0.524 -10.590 7.659 1.00 53.69 102 GLN A N 1
ATOM 789 C CA . GLN A 1 102 ? -0.109 -11.895 7.489 1.00 53.69 102 GLN A CA 1
ATOM 790 C C . GLN A 1 102 ? -1.345 -11.837 6.605 1.00 53.69 102 GLN A C 1
ATOM 792 O O . GLN A 1 102 ? -2.448 -11.706 7.108 1.00 53.69 102 GLN A O 1
ATOM 797 N N . LEU A 1 103 ? -1.144 -12.052 5.302 1.00 53.94 103 LEU A N 1
ATOM 798 C CA . LEU A 1 103 ? -2.029 -12.896 4.491 1.00 53.94 103 LEU A CA 1
ATOM 799 C C . LEU A 1 103 ? -1.197 -13.563 3.369 1.00 53.94 103 LEU A C 1
ATOM 801 O O . LEU A 1 103 ? -0.974 -12.985 2.309 1.00 53.94 103 LEU A O 1
ATOM 805 N N . GLN A 1 104 ? -0.744 -14.789 3.670 1.00 52.50 104 GLN A N 1
ATOM 806 C CA . GLN A 1 104 ? -0.047 -15.791 2.836 1.00 52.50 104 GLN A CA 1
ATOM 807 C C . GLN A 1 104 ? 1.373 -15.445 2.318 1.00 52.50 104 GLN A C 1
ATOM 809 O O . GLN A 1 104 ? 1.608 -14.409 1.699 1.00 52.50 104 GLN A O 1
ATOM 814 N N . GLU A 1 105 ? 2.312 -16.375 2.556 1.00 67.44 105 GLU A N 1
ATOM 815 C CA . GLU A 1 105 ? 3.795 -16.285 2.590 1.00 67.44 105 GLU A CA 1
ATOM 816 C C . GLU A 1 105 ? 4.546 -15.888 1.290 1.00 67.44 105 GLU A C 1
ATOM 818 O O . GLU A 1 105 ? 5.757 -16.050 1.160 1.00 67.44 105 GLU A O 1
ATOM 823 N N . ALA A 1 106 ? 3.873 -15.258 0.334 1.00 74.69 106 ALA A N 1
ATOM 824 C CA . ALA A 1 106 ? 4.482 -14.691 -0.875 1.00 74.69 106 ALA A CA 1
ATOM 825 C C . ALA A 1 106 ? 3.752 -13.417 -1.321 1.00 74.69 106 ALA A C 1
ATOM 827 O O . ALA A 1 106 ? 4.359 -12.377 -1.584 1.00 74.69 106 ALA A O 1
ATOM 828 N N . PHE A 1 107 ? 2.423 -13.468 -1.329 1.00 84.31 107 PHE A N 1
ATOM 829 C CA . PHE A 1 107 ? 1.599 -12.461 -1.986 1.00 84.31 107 PHE A CA 1
ATOM 830 C C . PHE A 1 107 ? 1.130 -11.339 -1.076 1.00 84.31 107 PHE A C 1
ATOM 832 O O . PHE A 1 107 ? 0.716 -10.305 -1.599 1.00 84.31 107 PHE A O 1
ATOM 839 N N . ARG A 1 108 ? 1.133 -11.517 0.252 1.00 86.00 108 ARG A N 1
ATOM 840 C CA . ARG A 1 108 ? 0.607 -10.509 1.194 1.00 86.00 108 ARG A CA 1
ATOM 841 C C . ARG A 1 108 ? -0.797 -10.015 0.807 1.00 86.00 108 ARG A C 1
ATOM 843 O O . ARG A 1 108 ? -1.097 -8.825 0.827 1.00 86.00 108 ARG A O 1
ATOM 850 N N . SER A 1 109 ? -1.628 -10.934 0.327 1.00 85.69 109 SER A N 1
ATOM 851 C CA . SER A 1 109 ? -2.961 -10.659 -0.211 1.00 85.69 109 SER A CA 1
ATOM 852 C C . SER A 1 109 ? -3.815 -11.923 -0.204 1.00 85.69 109 SER A C 1
ATOM 854 O O . SER A 1 109 ? -3.298 -13.029 -0.330 1.00 85.69 109 SER A O 1
ATOM 856 N N . VAL A 1 110 ? -5.135 -11.752 -0.069 1.00 84.81 110 VAL A N 1
ATOM 857 C CA . VAL A 1 110 ? -6.101 -12.866 -0.124 1.00 84.81 110 VAL A CA 1
ATOM 858 C C . VAL A 1 110 ? -6.165 -13.472 -1.528 1.00 84.81 110 VAL A C 1
ATOM 860 O O . VAL A 1 110 ? -6.281 -14.683 -1.678 1.00 84.81 110 VAL A O 1
ATOM 863 N N . ASN A 1 111 ? -6.097 -12.625 -2.558 1.00 88.75 111 ASN A N 1
ATOM 864 C CA . ASN A 1 111 ? -6.077 -13.035 -3.956 1.00 88.75 111 ASN A CA 1
ATOM 865 C C . ASN A 1 111 ? -4.694 -12.703 -4.547 1.00 88.75 111 ASN A C 1
ATOM 867 O O . ASN A 1 111 ? -4.369 -11.520 -4.622 1.00 88.75 111 ASN A O 1
ATOM 871 N N . PRO A 1 112 ? -3.901 -13.686 -5.012 1.00 90.44 112 PRO A N 1
ATOM 872 C CA . PRO A 1 112 ? -2.580 -13.441 -5.597 1.00 90.44 112 PRO A CA 1
ATOM 873 C C . PRO A 1 112 ? -2.572 -12.463 -6.778 1.00 90.44 112 PRO A C 1
ATOM 875 O O . PRO A 1 112 ? -1.567 -11.788 -6.999 1.00 90.44 112 PRO A O 1
ATOM 878 N N . GLU A 1 113 ? -3.673 -12.334 -7.522 1.00 92.50 113 GLU A N 1
ATOM 879 C CA . GLU A 1 113 ? -3.777 -11.376 -8.630 1.00 92.50 113 GLU A CA 1
ATOM 880 C C . GLU A 1 113 ? -3.886 -9.922 -8.166 1.00 92.50 113 GLU A C 1
ATOM 882 O O . GLU A 1 113 ? -3.632 -9.018 -8.958 1.00 92.50 113 GLU A O 1
ATOM 887 N N . TYR A 1 114 ? -4.249 -9.670 -6.907 1.00 93.56 114 TYR A N 1
ATOM 888 C CA . TYR A 1 114 ? -4.505 -8.324 -6.409 1.00 93.56 114 TYR A CA 1
ATOM 889 C C . TYR A 1 114 ? -3.702 -8.033 -5.148 1.00 93.56 114 TYR A C 1
ATOM 891 O O . TYR A 1 114 ? -3.758 -8.779 -4.178 1.00 93.56 114 TYR A O 1
ATOM 899 N N . LEU A 1 115 ? -3.004 -6.901 -5.119 1.00 93.88 115 LEU A N 1
ATOM 900 C CA . LEU A 1 115 ? -2.466 -6.356 -3.876 1.00 93.88 115 LEU A CA 1
ATOM 901 C C . LEU A 1 115 ? -3.389 -5.255 -3.368 1.00 93.88 115 LEU A C 1
ATOM 903 O O . LEU A 1 115 ? -3.740 -4.352 -4.124 1.00 93.88 115 LEU A O 1
ATOM 907 N N . VAL A 1 116 ? -3.712 -5.302 -2.079 1.00 92.56 116 VAL A N 1
ATOM 908 C CA . VAL A 1 116 ? -4.323 -4.187 -1.355 1.00 92.56 116 VAL A CA 1
ATOM 909 C C . VAL A 1 116 ? -3.300 -3.715 -0.330 1.00 92.56 116 VAL A C 1
ATOM 911 O O . VAL A 1 116 ? -3.039 -4.410 0.650 1.00 92.56 116 VAL A O 1
ATOM 914 N N . ALA A 1 117 ? -2.684 -2.567 -0.590 1.00 91.81 117 ALA A N 1
ATOM 915 C CA . ALA A 1 117 ? -1.657 -1.976 0.262 1.00 91.81 117 ALA A CA 1
ATOM 916 C C . ALA A 1 117 ? -2.104 -0.595 0.740 1.00 91.81 117 ALA A C 1
ATOM 918 O O . ALA A 1 117 ? -2.838 0.096 0.045 1.00 91.81 117 ALA A O 1
ATOM 919 N N . ALA A 1 118 ? -1.659 -0.182 1.915 1.00 89.69 118 ALA A N 1
ATOM 920 C CA . ALA A 1 118 ? -2.027 1.072 2.540 1.00 89.69 118 ALA A CA 1
ATOM 921 C C . ALA A 1 118 ? -0.791 1.839 3.001 1.00 89.69 118 ALA A C 1
ATOM 923 O O . ALA A 1 118 ? 0.185 1.258 3.484 1.00 89.69 118 ALA A O 1
ATOM 924 N N . VAL A 1 119 ? -0.864 3.162 2.884 1.00 89.75 119 VAL A N 1
ATOM 925 C CA . VAL A 1 119 ? 0.136 4.088 3.413 1.00 89.75 119 VAL A CA 1
ATOM 926 C C . VAL A 1 119 ? -0.580 5.192 4.168 1.00 89.75 119 VAL A C 1
ATOM 928 O O . VAL A 1 119 ? -1.549 5.771 3.680 1.00 89.75 119 VAL A O 1
ATOM 931 N N . MET A 1 120 ? -0.115 5.481 5.379 1.00 87.00 120 MET A N 1
ATOM 932 C CA . MET A 1 120 ? -0.614 6.626 6.133 1.00 87.00 120 MET A CA 1
ATOM 933 C C . MET A 1 120 ? -0.155 7.911 5.452 1.00 87.00 120 MET A C 1
ATOM 935 O O . MET A 1 120 ? 0.996 7.999 5.036 1.00 87.00 120 MET A O 1
ATOM 939 N N . LYS A 1 121 ? -1.014 8.923 5.376 1.00 86.44 121 LYS A N 1
ATOM 940 C CA . LYS A 1 121 ? -0.606 10.257 4.948 1.00 86.44 121 LYS A CA 1
ATOM 941 C C . LYS A 1 121 ? -0.473 11.193 6.134 1.00 86.44 121 LYS A C 1
ATOM 943 O O . LYS A 1 121 ? -1.217 11.120 7.114 1.00 86.44 121 LYS A O 1
ATOM 948 N N . GLN A 1 122 ? 0.405 12.168 5.969 1.00 85.38 122 GLN A N 1
ATOM 949 C CA . GLN A 1 122 ? 0.369 13.401 6.734 1.00 85.38 122 GLN A CA 1
ATOM 950 C C . GLN A 1 122 ? 0.302 14.567 5.753 1.00 85.38 122 GLN A C 1
ATOM 952 O O . GLN A 1 122 ? 1.241 14.803 4.997 1.00 85.38 122 GLN A O 1
ATOM 957 N N . ARG A 1 123 ? -0.819 15.302 5.775 1.00 83.12 123 ARG A N 1
ATOM 958 C CA . ARG A 1 123 ? -1.192 16.253 4.713 1.00 83.12 123 ARG A CA 1
ATOM 959 C C . ARG A 1 123 ? -1.328 15.499 3.382 1.00 83.12 123 ARG A C 1
ATOM 961 O O . ARG A 1 123 ? -2.144 14.592 3.293 1.00 83.12 123 ARG A O 1
ATOM 968 N N . ASP A 1 124 ? -0.489 15.805 2.398 1.00 84.62 124 ASP A N 1
ATOM 969 C CA . ASP A 1 124 ? -0.501 15.172 1.076 1.00 84.62 124 ASP A CA 1
ATOM 970 C C . ASP A 1 124 ? 0.690 14.250 0.815 1.00 84.62 124 ASP A C 1
ATOM 972 O O . ASP A 1 124 ? 0.850 13.736 -0.289 1.00 84.62 124 ASP A O 1
ATOM 976 N N . GLU A 1 125 ? 1.492 13.993 1.844 1.00 90.25 125 GLU A N 1
ATOM 977 C CA . GLU A 1 125 ? 2.700 13.186 1.745 1.00 90.25 125 GLU A CA 1
ATOM 978 C C . GLU A 1 125 ? 2.472 11.818 2.381 1.00 90.25 125 GLU A C 1
ATOM 980 O O . GLU A 1 125 ? 1.889 11.703 3.463 1.00 90.25 125 GLU A O 1
ATOM 985 N N . ALA A 1 126 ? 2.954 10.779 1.708 1.00 91.38 126 ALA A N 1
ATOM 986 C CA . ALA A 1 126 ? 2.933 9.420 2.214 1.00 91.38 126 ALA A CA 1
ATOM 987 C C . ALA A 1 126 ? 3.994 9.269 3.315 1.00 91.38 126 ALA A C 1
ATOM 989 O O . ALA A 1 126 ? 5.152 9.632 3.116 1.00 91.38 126 ALA A O 1
ATOM 990 N N . LEU A 1 127 ? 3.610 8.718 4.463 1.00 89.69 127 LEU A N 1
ATOM 991 C CA . LEU A 1 127 ? 4.509 8.376 5.558 1.00 89.69 127 LEU A CA 1
ATOM 992 C C . LEU A 1 127 ? 5.016 6.949 5.367 1.00 89.69 127 LEU A C 1
ATOM 994 O O . LEU A 1 127 ? 4.323 5.974 5.665 1.00 89.69 127 LEU A O 1
ATOM 998 N N . LEU A 1 128 ? 6.242 6.831 4.872 1.00 88.38 128 LEU A N 1
ATOM 999 C CA . LEU A 1 128 ? 6.953 5.565 4.785 1.00 88.38 128 LEU A CA 1
ATOM 1000 C C . LEU A 1 128 ? 7.607 5.288 6.135 1.00 88.38 128 LEU A C 1
ATOM 1002 O O . LEU A 1 128 ? 8.431 6.071 6.603 1.00 88.38 128 LEU A O 1
ATOM 1006 N N . LEU A 1 129 ? 7.209 4.199 6.782 1.00 83.94 129 LEU A N 1
ATOM 1007 C CA . LEU A 1 129 ? 7.748 3.836 8.085 1.00 83.94 129 LEU A CA 1
ATOM 1008 C C . LEU A 1 129 ? 9.146 3.247 7.930 1.00 83.94 129 LEU A C 1
ATOM 1010 O O . LEU A 1 129 ? 9.389 2.406 7.066 1.00 83.94 129 LEU A O 1
ATOM 1014 N N . GLU A 1 130 ? 10.049 3.680 8.795 1.00 81.00 130 GLU A N 1
ATOM 1015 C CA . GLU A 1 130 ? 11.323 3.021 9.007 1.00 81.00 130 GLU A CA 1
ATOM 1016 C C . GLU A 1 130 ? 11.220 2.032 10.165 1.00 81.00 130 GLU A C 1
ATOM 1018 O O . GLU A 1 130 ? 10.459 2.228 11.118 1.00 81.00 130 GLU A O 1
ATOM 1023 N N . TYR A 1 131 ? 12.090 1.025 10.141 1.00 72.12 131 TYR A N 1
ATOM 1024 C CA . TYR A 1 131 ? 12.271 0.104 11.256 1.00 72.12 131 TYR A CA 1
ATOM 1025 C C . TYR A 1 131 ? 12.520 0.838 12.586 1.00 72.12 131 TYR A C 1
ATOM 1027 O O . TYR A 1 131 ? 11.976 0.458 13.622 1.00 72.12 131 TYR A O 1
ATOM 1035 N N . SER A 1 132 ? 13.291 1.932 12.556 1.00 72.81 132 SER A N 1
ATOM 1036 C CA . SER A 1 132 ? 13.624 2.734 13.741 1.00 72.81 132 SER A CA 1
ATOM 1037 C C . SER A 1 132 ? 12.396 3.315 14.466 1.00 72.81 132 SER A C 1
ATOM 1039 O O . SER A 1 132 ? 12.529 3.868 15.556 1.00 72.81 132 SER A O 1
ATOM 1041 N N . GLY A 1 133 ? 11.202 3.218 13.869 1.00 72.12 133 GLY A N 1
ATOM 1042 C CA . GLY A 1 133 ? 9.991 3.900 14.313 1.00 72.12 133 GLY A CA 1
ATOM 1043 C C . GLY A 1 133 ? 9.912 5.340 13.811 1.00 72.12 133 GLY A C 1
ATOM 1044 O O . GLY A 1 133 ? 8.910 6.012 14.051 1.00 72.12 133 GLY A O 1
ATOM 1045 N N . SER A 1 134 ? 10.940 5.807 13.097 1.00 81.25 134 SER A N 1
ATOM 1046 C CA . SER A 1 134 ? 10.893 7.065 12.359 1.00 81.25 134 SER A CA 1
ATOM 1047 C C . SER A 1 134 ? 10.000 6.911 11.130 1.00 81.25 134 SER A C 1
ATOM 1049 O O . SER A 1 134 ? 9.735 5.805 10.658 1.00 81.25 134 SER A O 1
ATOM 1051 N N . SER A 1 135 ? 9.520 8.031 10.605 1.00 82.69 135 SER A N 1
ATOM 1052 C CA . SER A 1 135 ? 8.792 8.046 9.342 1.00 82.69 135 SER A CA 1
ATOM 1053 C C . SER A 1 135 ? 9.457 9.010 8.379 1.00 82.69 135 SER A C 1
ATOM 1055 O O . SER A 1 135 ? 9.963 10.066 8.763 1.00 82.69 135 SER A O 1
ATOM 1057 N N . MET A 1 136 ? 9.457 8.614 7.117 1.00 86.69 136 MET A N 1
ATOM 1058 C CA . MET A 1 136 ? 9.925 9.408 6.006 1.00 86.69 136 MET A CA 1
ATOM 1059 C C . MET A 1 136 ? 8.745 9.903 5.195 1.00 86.69 136 MET A C 1
ATOM 1061 O O . MET A 1 136 ? 7.854 9.143 4.825 1.00 86.69 136 MET A O 1
ATOM 1065 N N . HIS A 1 137 ? 8.778 11.188 4.878 1.00 89.81 137 HIS A N 1
ATOM 1066 C CA . HIS A 1 137 ? 7.781 11.826 4.041 1.00 89.81 137 HIS A CA 1
ATOM 1067 C C . HIS A 1 137 ? 8.108 11.601 2.569 1.00 89.81 137 HIS A C 1
ATOM 1069 O O . HIS A 1 137 ? 9.199 11.948 2.125 1.00 89.81 137 HIS A O 1
ATOM 1075 N N . CYS A 1 138 ? 7.164 11.055 1.813 1.00 91.06 138 CYS A N 1
ATOM 1076 C CA . CYS A 1 138 ? 7.233 10.947 0.366 1.00 91.06 138 CYS A CA 1
ATOM 1077 C C . CYS A 1 138 ? 6.158 11.828 -0.274 1.00 91.06 138 CYS A C 1
ATOM 1079 O O . CYS A 1 138 ? 4.965 11.600 -0.078 1.00 91.06 138 CYS A O 1
ATOM 1081 N N . GLU A 1 139 ? 6.568 12.814 -1.070 1.00 92.00 139 GLU A N 1
ATOM 1082 C CA . GLU A 1 139 ? 5.635 13.756 -1.707 1.00 92.00 139 GLU A CA 1
ATOM 1083 C C . GLU A 1 139 ? 4.841 13.118 -2.844 1.00 92.00 139 GLU A C 1
ATOM 1085 O O . GLU A 1 139 ? 3.727 13.537 -3.146 1.00 92.00 139 GLU A O 1
ATOM 1090 N N . ASP A 1 140 ? 5.424 12.119 -3.501 1.00 90.88 140 ASP A N 1
ATOM 1091 C CA . ASP A 1 140 ? 4.831 11.495 -4.675 1.00 90.88 140 ASP A CA 1
ATOM 1092 C C . ASP A 1 140 ? 5.076 9.989 -4.656 1.00 90.88 140 ASP A C 1
ATOM 1094 O O . ASP A 1 140 ? 6.006 9.470 -5.272 1.00 90.88 140 ASP A O 1
ATOM 1098 N N . PHE A 1 141 ? 4.262 9.290 -3.871 1.00 92.69 141 PHE A N 1
ATOM 1099 C CA . PHE A 1 141 ? 4.308 7.839 -3.768 1.00 92.69 141 PHE A CA 1
ATOM 1100 C C . PHE A 1 141 ? 3.467 7.198 -4.875 1.00 92.69 141 PHE A C 1
ATOM 1102 O O . PHE A 1 141 ? 2.276 7.495 -5.015 1.00 92.69 141 PHE A O 1
ATOM 1109 N N . ARG A 1 142 ? 4.089 6.324 -5.673 1.00 91.25 142 ARG A N 1
ATOM 1110 C CA . ARG A 1 142 ? 3.486 5.752 -6.884 1.00 91.25 142 ARG A CA 1
ATOM 1111 C C . ARG A 1 142 ? 3.696 4.252 -6.975 1.00 91.25 142 ARG A C 1
ATOM 1113 O O . ARG A 1 142 ? 4.662 3.718 -6.439 1.00 91.25 142 ARG A O 1
ATOM 1120 N N . TYR A 1 143 ? 2.815 3.606 -7.731 1.00 93.38 143 TYR A N 1
ATOM 1121 C CA . TYR A 1 143 ? 3.010 2.254 -8.238 1.00 93.38 143 TYR A CA 1
ATOM 1122 C C . TYR A 1 143 ? 3.355 2.297 -9.730 1.00 93.38 143 TYR A C 1
ATOM 1124 O O . TYR A 1 143 ? 2.803 3.115 -10.472 1.00 93.38 143 TYR A O 1
ATOM 1132 N N . THR A 1 144 ? 4.223 1.392 -10.180 1.00 92.81 144 THR A N 1
ATOM 1133 C CA . THR A 1 144 ? 4.449 1.136 -11.607 1.00 92.81 144 THR A CA 1
ATOM 1134 C C . THR A 1 144 ? 4.488 -0.366 -11.909 1.00 92.81 144 THR A C 1
ATOM 1136 O O . THR A 1 144 ? 5.047 -1.134 -11.117 1.00 92.81 144 THR A O 1
ATOM 1139 N N . PRO A 1 145 ? 3.904 -0.812 -13.039 1.00 92.81 145 PRO A N 1
ATOM 1140 C CA . PRO A 1 145 ? 4.084 -2.174 -13.535 1.00 92.81 145 PRO A CA 1
ATOM 1141 C C . PRO A 1 145 ? 5.436 -2.380 -14.234 1.00 92.81 145 PRO A C 1
ATOM 1143 O O . PRO A 1 145 ? 5.830 -3.524 -14.458 1.00 92.81 145 PRO A O 1
ATOM 1146 N N . ASP A 1 146 ? 6.131 -1.296 -14.588 1.00 91.12 146 ASP A N 1
ATOM 1147 C CA . ASP A 1 146 ? 7.411 -1.354 -15.287 1.00 91.12 146 ASP A CA 1
ATOM 1148 C C . ASP A 1 146 ? 8.528 -1.843 -14.366 1.00 91.12 146 ASP A C 1
ATOM 1150 O O . ASP A 1 146 ? 8.466 -1.697 -13.146 1.00 91.12 146 ASP A O 1
ATOM 1154 N N . ARG A 1 147 ? 9.591 -2.395 -14.958 1.00 89.56 147 ARG A N 1
ATOM 1155 C CA . ARG A 1 147 ? 10.767 -2.864 -14.217 1.00 89.56 147 ARG A CA 1
ATOM 1156 C C . ARG A 1 147 ? 11.305 -1.746 -13.323 1.00 89.56 147 ARG A C 1
ATOM 1158 O O . ARG A 1 147 ? 11.675 -0.678 -13.807 1.00 89.56 147 ARG A O 1
ATOM 1165 N N . LEU A 1 148 ? 11.339 -2.019 -12.021 1.00 86.31 148 LEU A N 1
ATOM 1166 C CA . LEU A 1 148 ? 11.866 -1.130 -10.999 1.00 86.31 148 LEU A CA 1
ATOM 1167 C C . LEU A 1 148 ? 13.239 -1.633 -10.589 1.00 86.31 148 LEU A C 1
ATOM 1169 O O . LEU A 1 148 ? 13.341 -2.686 -9.953 1.00 86.31 148 LEU A O 1
ATOM 1173 N N . PRO A 1 149 ? 14.302 -0.909 -10.932 1.00 81.94 149 PRO A N 1
ATOM 1174 C CA . PRO A 1 149 ? 15.622 -1.359 -10.562 1.00 81.94 149 PRO A CA 1
ATOM 1175 C C . PRO A 1 149 ? 15.835 -1.062 -9.072 1.00 81.94 149 PRO A C 1
ATOM 1177 O O . PRO A 1 149 ? 15.550 0.022 -8.563 1.00 81.94 149 PRO A O 1
ATOM 1180 N N . ALA A 1 150 ? 16.239 -2.100 -8.357 1.00 75.06 150 ALA A N 1
ATOM 1181 C CA . ALA A 1 150 ? 16.200 -2.210 -6.913 1.00 75.06 150 ALA A CA 1
ATOM 1182 C C . ALA A 1 150 ? 17.639 -2.397 -6.399 1.00 75.06 150 ALA A C 1
ATOM 1184 O O . ALA A 1 150 ? 18.027 -3.437 -5.874 1.00 75.06 150 ALA A O 1
ATOM 1185 N N . GLY A 1 151 ? 18.473 -1.376 -6.608 1.00 69.81 151 GLY A N 1
ATOM 1186 C CA . GLY A 1 151 ? 19.910 -1.421 -6.325 1.00 69.81 151 GLY A CA 1
ATOM 1187 C C . GLY A 1 151 ? 20.757 -1.849 -7.531 1.00 69.81 151 GLY A C 1
ATOM 1188 O O . GLY A 1 151 ? 20.337 -1.748 -8.679 1.00 69.81 151 GLY A O 1
ATOM 1189 N N . LYS A 1 152 ? 22.003 -2.280 -7.285 1.00 66.75 152 LYS A N 1
ATOM 1190 C CA . LYS A 1 152 ? 23.018 -2.459 -8.347 1.00 66.75 152 LYS A CA 1
ATOM 1191 C C . LYS A 1 152 ? 22.840 -3.731 -9.195 1.00 66.75 152 LYS A C 1
ATOM 1193 O O . LYS A 1 152 ? 23.319 -3.769 -10.324 1.00 66.75 152 LYS A O 1
ATOM 1198 N N . HIS A 1 153 ? 22.192 -4.766 -8.655 1.00 70.25 153 HIS A N 1
ATOM 1199 C CA . HIS A 1 153 ? 22.096 -6.100 -9.276 1.00 70.25 153 HIS A CA 1
ATOM 1200 C C . HIS A 1 153 ? 20.724 -6.769 -9.101 1.00 70.25 153 HIS A C 1
ATOM 1202 O O . HIS A 1 153 ? 20.606 -7.980 -9.270 1.00 70.25 153 HIS A O 1
ATOM 1208 N N . MET A 1 154 ? 19.697 -6.014 -8.723 1.00 79.38 154 MET A N 1
ATOM 1209 C CA . MET A 1 154 ? 18.360 -6.548 -8.487 1.00 79.38 154 MET A CA 1
ATOM 1210 C C . MET A 1 154 ? 17.346 -5.637 -9.160 1.00 79.38 154 MET A C 1
ATOM 1212 O O . MET A 1 154 ? 17.494 -4.420 -9.137 1.00 79.38 154 MET A O 1
ATOM 1216 N N . GLU A 1 155 ? 16.335 -6.231 -9.782 1.00 87.12 155 GLU A N 1
ATOM 1217 C CA . GLU A 1 155 ? 15.237 -5.512 -10.416 1.00 87.12 155 GLU A CA 1
ATOM 1218 C C . GLU A 1 155 ? 13.927 -6.207 -10.077 1.00 87.12 155 GLU A C 1
ATOM 1220 O O . GLU A 1 155 ? 13.774 -7.414 -10.287 1.00 87.12 155 GLU A O 1
ATOM 1225 N N . PHE A 1 156 ? 12.967 -5.437 -9.585 1.00 89.81 156 PHE A N 1
ATOM 1226 C CA . PHE A 1 156 ? 11.615 -5.911 -9.358 1.00 89.81 156 PHE A CA 1
ATOM 1227 C C . PHE A 1 156 ? 10.793 -5.774 -10.644 1.00 89.81 156 PHE A C 1
ATOM 1229 O O . PHE A 1 156 ? 10.949 -4.791 -11.377 1.00 89.81 156 PHE A O 1
ATOM 1236 N N . PRO A 1 157 ? 9.905 -6.732 -10.960 1.00 93.00 157 PRO A N 1
ATOM 1237 C CA . PRO A 1 157 ? 8.987 -6.628 -12.092 1.00 93.00 157 PRO A CA 1
ATOM 1238 C C . PRO A 1 157 ? 7.833 -5.662 -11.772 1.00 93.00 157 PRO A C 1
ATOM 1240 O O . PRO A 1 157 ? 6.673 -6.048 -11.799 1.00 93.00 157 PRO A O 1
ATOM 1243 N N . GLY A 1 158 ? 8.143 -4.418 -11.409 1.00 92.69 158 GLY A N 1
ATOM 1244 C CA . GLY A 1 158 ? 7.196 -3.435 -10.882 1.00 92.69 158 GLY A CA 1
ATOM 1245 C C . GLY A 1 158 ? 7.163 -3.378 -9.362 1.00 92.69 158 GLY A C 1
ATOM 1246 O O . GLY A 1 158 ? 7.893 -4.093 -8.676 1.00 92.69 158 GLY A O 1
ATOM 1247 N N . GLY A 1 159 ? 6.322 -2.494 -8.838 1.00 93.19 159 GLY A N 1
ATOM 1248 C CA . GLY A 1 159 ? 6.226 -2.235 -7.406 1.00 93.19 159 GLY A CA 1
ATOM 1249 C C . GLY A 1 159 ? 5.956 -0.770 -7.090 1.00 93.19 159 GLY A C 1
ATOM 1250 O O . GLY A 1 159 ? 5.503 -0.008 -7.949 1.00 93.19 159 GLY A O 1
ATOM 1251 N N . PHE A 1 160 ? 6.222 -0.379 -5.846 1.00 93.62 160 PHE A N 1
ATOM 1252 C CA . PHE A 1 160 ? 6.016 0.994 -5.388 1.00 93.62 160 PHE A CA 1
ATOM 1253 C C . PHE A 1 160 ? 7.330 1.733 -5.231 1.00 93.62 160 PHE A C 1
ATOM 1255 O O . PHE A 1 160 ? 8.357 1.139 -4.916 1.00 93.62 160 PHE A O 1
ATOM 1262 N N . TYR A 1 161 ? 7.296 3.046 -5.400 1.00 91.50 161 TYR A N 1
ATOM 1263 C CA . TYR A 1 161 ? 8.464 3.877 -5.180 1.00 91.50 161 TYR A CA 1
ATOM 1264 C C . TYR A 1 161 ? 8.083 5.305 -4.807 1.00 91.50 161 TYR A C 1
ATOM 1266 O O . TYR A 1 161 ? 6.998 5.794 -5.138 1.00 91.50 161 TYR A O 1
ATOM 1274 N N . CYS A 1 162 ? 9.005 5.992 -4.135 1.00 90.75 162 CYS A N 1
ATOM 1275 C CA . CYS A 1 162 ? 8.897 7.430 -3.942 1.00 90.75 162 CYS A CA 1
ATOM 1276 C C . CYS A 1 162 ? 9.477 8.176 -5.150 1.00 90.75 162 CYS A C 1
ATOM 1278 O O . CYS A 1 162 ? 10.675 8.100 -5.405 1.00 90.75 162 CYS A O 1
ATOM 1280 N N . ALA A 1 163 ? 8.648 8.891 -5.908 1.00 89.44 163 ALA A N 1
ATOM 1281 C CA . ALA A 1 163 ? 9.076 9.642 -7.089 1.00 89.44 163 ALA A CA 1
ATOM 1282 C C . ALA A 1 163 ? 9.619 11.039 -6.748 1.00 89.44 163 ALA A C 1
ATOM 1284 O O . ALA A 1 163 ? 10.354 11.629 -7.543 1.00 89.44 163 ALA A O 1
ATOM 1285 N N . LYS A 1 164 ? 9.260 11.586 -5.580 1.00 90.25 164 LYS A N 1
ATOM 1286 C CA . LYS A 1 164 ? 9.633 12.943 -5.177 1.00 90.25 164 LYS A CA 1
ATOM 1287 C C . LYS A 1 164 ? 9.868 13.048 -3.674 1.00 90.25 164 LYS A C 1
ATOM 1289 O O . LYS A 1 164 ? 9.021 12.641 -2.880 1.00 90.25 164 LYS A O 1
ATOM 1294 N N . TRP A 1 165 ? 10.996 13.648 -3.304 1.00 86.69 165 TRP A N 1
ATOM 1295 C CA . TRP A 1 165 ? 11.391 13.879 -1.919 1.00 86.69 165 TRP A CA 1
ATOM 1296 C C . TRP A 1 165 ? 12.036 15.257 -1.768 1.00 86.69 165 TRP A C 1
ATOM 1298 O O . TRP A 1 165 ? 12.977 15.590 -2.493 1.00 86.69 165 TRP A O 1
ATOM 1308 N N . TRP A 1 166 ? 11.523 16.069 -0.842 1.00 84.88 166 TRP A N 1
ATOM 1309 C CA . TRP A 1 166 ? 12.024 17.420 -0.552 1.00 84.88 166 TRP A CA 1
ATOM 1310 C C . TRP A 1 166 ? 12.102 18.313 -1.801 1.00 84.88 166 TRP A C 1
ATOM 1312 O O . TRP A 1 166 ? 13.110 18.964 -2.087 1.00 84.88 166 TRP A O 1
ATOM 1322 N N . GLY A 1 167 ? 11.040 18.308 -2.604 1.00 86.62 167 GLY A N 1
ATOM 1323 C CA . GLY A 1 167 ? 10.937 19.072 -3.842 1.00 86.62 167 GLY A CA 1
ATOM 1324 C C . GLY A 1 167 ? 11.742 18.508 -5.016 1.00 86.62 167 GLY A C 1
ATOM 1325 O O . GLY A 1 167 ? 11.558 18.974 -6.141 1.00 86.62 167 GLY A O 1
ATOM 1326 N N . ARG A 1 168 ? 12.599 17.502 -4.800 1.00 85.44 168 ARG A N 1
ATOM 1327 C CA . ARG A 1 168 ? 13.436 16.897 -5.842 1.00 85.44 168 ARG A CA 1
ATOM 1328 C C . ARG A 1 168 ? 12.767 15.655 -6.405 1.00 85.44 168 ARG A C 1
ATOM 1330 O O . ARG A 1 168 ? 12.349 14.776 -5.656 1.00 85.44 168 ARG A O 1
ATOM 1337 N N . VAL A 1 169 ? 12.688 15.580 -7.730 1.00 85.75 169 VAL A N 1
ATOM 1338 C CA . VAL A 1 169 ? 12.299 14.345 -8.416 1.00 85.75 169 VAL A CA 1
ATOM 1339 C C . VAL A 1 169 ? 13.455 13.363 -8.285 1.00 85.75 169 VAL A C 1
ATOM 1341 O O . VAL A 1 169 ? 14.582 13.690 -8.651 1.00 85.75 169 VAL A O 1
ATOM 1344 N N . ILE A 1 170 ? 13.174 12.176 -7.761 1.00 80.00 170 ILE A N 1
ATOM 1345 C CA . ILE A 1 170 ? 14.153 11.099 -7.642 1.00 80.00 170 ILE A CA 1
ATOM 1346 C C . ILE A 1 170 ? 14.149 10.365 -8.981 1.00 80.00 170 ILE A C 1
ATOM 1348 O O . ILE A 1 170 ? 13.215 9.622 -9.293 1.00 80.00 170 ILE A O 1
ATOM 1352 N N . GLN A 1 171 ? 15.150 10.640 -9.816 1.00 63.56 171 GLN A N 1
ATOM 1353 C CA . GLN A 1 171 ? 15.259 10.046 -11.144 1.00 63.56 171 GLN A CA 1
ATOM 1354 C C . GLN A 1 171 ? 16.238 8.877 -11.109 1.00 63.56 171 GLN A C 1
ATOM 1356 O O . GLN A 1 171 ? 17.445 9.050 -11.012 1.00 63.56 171 GLN A O 1
ATOM 1361 N N . GLY A 1 172 ? 15.698 7.672 -11.253 1.00 57.28 172 GLY A N 1
ATOM 1362 C CA . GLY A 1 172 ? 16.488 6.475 -11.482 1.00 57.28 172 GLY A CA 1
ATOM 1363 C C . GLY A 1 172 ? 16.609 5.548 -10.268 1.00 57.28 172 GLY A C 1
ATOM 1364 O O . GLY A 1 172 ? 16.455 5.953 -9.117 1.00 57.28 172 GLY A O 1
ATOM 1365 N N . PRO A 1 173 ? 16.878 4.266 -10.530 1.00 52.78 173 PRO A N 1
ATOM 1366 C CA . PRO A 1 173 ? 16.858 3.203 -9.524 1.00 52.78 173 PRO A CA 1
ATOM 1367 C C . PRO A 1 173 ? 17.955 3.240 -8.474 1.00 52.78 173 PRO A C 1
ATOM 1369 O O . PRO A 1 173 ? 17.773 2.780 -7.353 1.00 52.78 173 PRO A O 1
ATOM 1372 N N . THR A 1 174 ? 19.131 3.729 -8.852 1.00 58.09 174 THR A N 1
ATOM 1373 C CA . THR A 1 174 ? 20.306 3.760 -7.980 1.00 58.09 174 THR A CA 1
ATOM 1374 C C . THR A 1 174 ? 20.236 4.907 -6.982 1.00 58.09 174 THR A C 1
ATOM 1376 O O . THR A 1 174 ? 20.928 4.871 -5.971 1.00 58.09 174 THR A O 1
ATOM 1379 N N . GLU A 1 175 ? 19.401 5.909 -7.262 1.00 64.31 175 GLU A N 1
ATOM 1380 C CA . GLU A 1 175 ? 19.168 7.073 -6.405 1.00 64.31 175 GLU A CA 1
ATOM 1381 C C . GLU A 1 175 ? 17.899 6.932 -5.556 1.00 64.31 175 GLU A C 1
ATOM 1383 O O . GLU A 1 175 ? 17.644 7.782 -4.705 1.00 64.31 175 GLU A O 1
ATOM 1388 N N . ASN A 1 176 ? 17.109 5.870 -5.764 1.00 74.94 176 ASN A N 1
ATOM 1389 C CA . ASN A 1 176 ? 15.858 5.653 -5.052 1.00 74.94 176 ASN A CA 1
ATOM 1390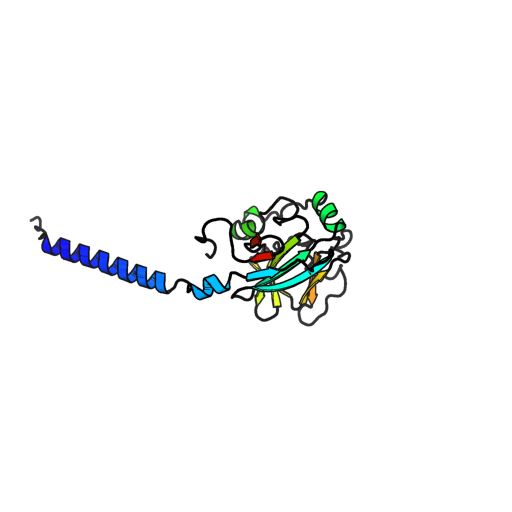 C C . ASN A 1 176 ? 15.983 4.532 -4.009 1.00 74.94 176 ASN A C 1
ATOM 1392 O O . ASN A 1 176 ? 15.767 3.363 -4.327 1.00 74.94 176 ASN A O 1
ATOM 1396 N N . PRO A 1 177 ? 16.307 4.855 -2.746 1.00 75.56 177 PRO A N 1
ATOM 1397 C CA . PRO A 1 177 ? 16.317 3.866 -1.673 1.00 75.56 177 PRO A CA 1
ATOM 1398 C C . PRO A 1 177 ? 14.904 3.478 -1.200 1.00 75.56 177 PRO A C 1
ATOM 1400 O O . PRO A 1 177 ? 14.764 2.529 -0.429 1.00 75.56 177 PRO A O 1
ATOM 1403 N N . TRP A 1 178 ? 13.856 4.182 -1.650 1.00 85.69 178 TRP A N 1
ATOM 1404 C CA . TRP A 1 178 ? 12.467 3.991 -1.220 1.00 85.69 178 TRP A CA 1
ATOM 1405 C C . TRP A 1 178 ? 11.660 3.215 -2.252 1.00 85.69 178 TRP A C 1
ATOM 1407 O O . TRP A 1 178 ? 10.645 3.696 -2.757 1.00 85.69 178 TRP A O 1
ATOM 1417 N N . VAL A 1 179 ? 12.136 2.014 -2.567 1.00 88.81 179 VAL A N 1
ATOM 1418 C CA . VAL A 1 179 ? 11.505 1.098 -3.520 1.00 88.81 179 VAL A CA 1
ATOM 1419 C C . VAL A 1 179 ? 10.936 -0.102 -2.775 1.00 88.81 179 VAL A C 1
ATOM 1421 O O . VAL A 1 179 ? 11.577 -0.652 -1.878 1.00 88.81 179 VAL A O 1
ATOM 1424 N N . TYR A 1 180 ? 9.741 -0.513 -3.181 1.00 90.06 180 TYR A N 1
ATOM 1425 C CA . TYR A 1 180 ? 9.047 -1.697 -2.709 1.00 90.06 180 TYR A CA 1
ATOM 1426 C C . TYR A 1 180 ? 8.740 -2.621 -3.881 1.00 90.06 180 TYR A C 1
ATOM 1428 O O . TYR A 1 180 ? 8.449 -2.162 -4.984 1.00 90.06 180 TYR A O 1
ATOM 1436 N N . ASP A 1 181 ? 8.756 -3.919 -3.625 1.00 91.62 181 ASP A N 1
ATOM 1437 C CA . ASP A 1 181 ? 8.401 -4.955 -4.585 1.00 91.62 181 ASP A CA 1
ATOM 1438 C C . ASP A 1 181 ? 6.875 -4.995 -4.883 1.00 91.62 181 ASP A C 1
ATOM 1440 O O . ASP A 1 181 ? 6.083 -4.265 -4.269 1.00 91.62 181 ASP A O 1
ATOM 1444 N N . PRO A 1 182 ? 6.405 -5.864 -5.804 1.00 93.31 182 PRO A N 1
ATOM 1445 C CA . PRO A 1 182 ? 4.979 -6.052 -6.101 1.00 93.31 182 PRO A CA 1
ATOM 1446 C C . PRO A 1 182 ? 4.122 -6.618 -4.953 1.00 93.31 182 PRO A C 1
ATOM 1448 O O . PRO A 1 182 ? 2.903 -6.754 -5.107 1.00 93.31 182 PRO A O 1
ATOM 1451 N N . ALA A 1 183 ? 4.724 -6.998 -3.825 1.00 90.31 183 ALA A N 1
ATOM 1452 C CA . ALA A 1 183 ? 4.047 -7.372 -2.585 1.00 90.31 183 ALA A CA 1
ATOM 1453 C C . ALA A 1 183 ? 4.135 -6.266 -1.516 1.00 90.31 183 ALA A C 1
ATOM 1455 O O . ALA A 1 183 ? 3.638 -6.451 -0.406 1.00 90.31 183 ALA A O 1
ATOM 1456 N N . GLY A 1 184 ? 4.726 -5.107 -1.823 1.00 89.88 184 GLY A N 1
ATOM 1457 C CA . GLY A 1 184 ? 4.892 -4.007 -0.877 1.00 89.88 184 GLY A CA 1
ATOM 1458 C C . GLY A 1 184 ? 5.973 -4.260 0.176 1.00 89.88 184 GLY A C 1
ATOM 1459 O O . GLY A 1 184 ? 5.895 -3.694 1.268 1.00 89.88 184 GLY A O 1
ATOM 1460 N N . ARG A 1 185 ? 6.948 -5.128 -0.107 1.00 87.31 185 ARG A N 1
ATOM 1461 C CA . ARG A 1 185 ? 8.134 -5.339 0.732 1.00 87.31 185 ARG A CA 1
ATOM 1462 C C . ARG A 1 185 ? 9.233 -4.385 0.277 1.00 87.31 185 ARG A C 1
ATOM 1464 O O . ARG A 1 185 ? 9.439 -4.251 -0.927 1.00 87.31 185 ARG A O 1
ATOM 1471 N N . PRO A 1 186 ? 9.926 -3.704 1.190 1.00 84.88 186 PRO A N 1
ATOM 1472 C CA . PRO A 1 186 ? 10.945 -2.749 0.813 1.00 84.88 186 PRO A CA 1
ATOM 1473 C C . PRO A 1 186 ? 12.209 -3.464 0.342 1.00 84.88 186 PRO A C 1
ATOM 1475 O O . PRO A 1 186 ? 12.573 -4.517 0.859 1.00 84.88 186 PRO A O 1
ATOM 1478 N N . LEU A 1 187 ? 12.923 -2.836 -0.588 1.00 80.75 187 LEU A N 1
ATOM 1479 C CA . LEU A 1 187 ? 14.293 -3.219 -0.922 1.00 80.75 187 LEU A CA 1
ATOM 1480 C C . LEU A 1 187 ? 15.242 -2.988 0.264 1.00 80.75 187 LEU A C 1
ATOM 1482 O O . LEU A 1 187 ? 16.148 -3.775 0.526 1.00 80.75 187 LEU A O 1
ATOM 1486 N N . SER A 1 188 ? 15.071 -1.849 0.934 1.00 76.31 188 SER A N 1
ATOM 1487 C CA . SER A 1 188 ? 15.925 -1.427 2.036 1.00 76.31 188 SER A CA 1
ATOM 1488 C C . SER A 1 188 ? 15.489 -2.093 3.337 1.00 76.31 188 SER A C 1
ATOM 1490 O O . SER A 1 188 ? 14.340 -1.947 3.747 1.00 76.31 188 SER A O 1
ATOM 1492 N N . LEU A 1 189 ? 16.440 -2.708 4.045 1.00 69.69 189 LEU A N 1
ATOM 1493 C CA . LEU A 1 189 ? 16.257 -3.223 5.411 1.00 69.69 189 LEU A CA 1
ATOM 1494 C C . LEU A 1 189 ? 16.013 -2.114 6.452 1.00 69.69 189 LEU A C 1
ATOM 1496 O O . LEU A 1 18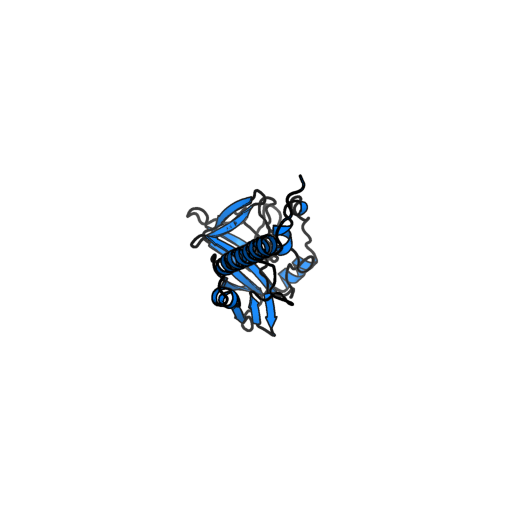9 ? 15.917 -2.389 7.639 1.00 69.69 189 LEU A O 1
ATOM 1500 N N . TRP A 1 190 ? 15.979 -0.847 6.046 1.00 74.00 190 TRP A N 1
ATOM 1501 C CA . TRP A 1 190 ? 15.642 0.262 6.938 1.00 74.00 190 TRP A CA 1
ATOM 1502 C C . TRP A 1 190 ? 14.166 0.635 6.873 1.00 74.00 190 TRP A C 1
ATOM 1504 O O . TRP A 1 190 ? 13.670 1.276 7.794 1.00 74.00 190 TRP A O 1
ATOM 1514 N N . LEU A 1 191 ? 13.462 0.239 5.812 1.00 80.75 191 LEU A N 1
ATOM 1515 C CA . LEU A 1 191 ? 12.040 0.513 5.646 1.00 80.75 191 LEU A CA 1
ATOM 1516 C C . LEU A 1 191 ? 11.207 -0.643 6.206 1.00 80.75 191 LEU A C 1
ATOM 1518 O O . LEU A 1 191 ? 11.595 -1.812 6.155 1.00 80.75 191 LEU A O 1
ATOM 1522 N N . SER A 1 192 ? 10.040 -0.314 6.741 1.00 81.44 192 SER A N 1
ATOM 1523 C CA . SER A 1 192 ? 9.025 -1.299 7.104 1.00 81.44 192 SER A CA 1
ATOM 1524 C C . SER A 1 192 ? 8.200 -1.680 5.880 1.00 81.44 192 SER A C 1
ATOM 1526 O O . SER A 1 192 ? 8.157 -0.967 4.880 1.00 81.44 192 SER A O 1
ATOM 1528 N N . TRP A 1 193 ? 7.530 -2.825 5.944 1.00 84.81 193 TRP A N 1
ATOM 1529 C CA . TRP A 1 193 ? 6.643 -3.273 4.873 1.00 84.81 193 TRP A CA 1
ATOM 1530 C C . TRP A 1 193 ? 5.426 -2.347 4.758 1.00 84.81 193 TRP A C 1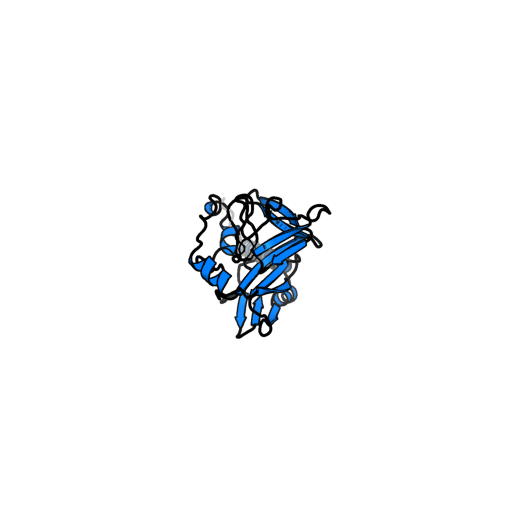
ATOM 1532 O O . TRP A 1 193 ? 4.941 -1.832 5.765 1.00 84.81 193 TRP A O 1
ATOM 1542 N N . LEU A 1 194 ? 4.908 -2.150 3.537 1.00 87.12 194 LEU A N 1
ATOM 1543 C CA . LEU A 1 194 ? 3.668 -1.387 3.340 1.00 87.12 194 LEU A CA 1
ATOM 1544 C C . LEU A 1 194 ? 2.526 -2.057 4.095 1.00 87.12 194 LEU A C 1
ATOM 1546 O O . LEU A 1 194 ? 2.450 -3.285 4.106 1.00 87.12 194 LEU A O 1
ATOM 1550 N N . LEU A 1 195 ? 1.622 -1.283 4.689 1.00 84.06 195 LEU A N 1
ATOM 1551 C CA . LEU A 1 195 ? 0.537 -1.853 5.480 1.00 84.06 195 LEU A CA 1
ATOM 1552 C C . LEU A 1 195 ? -0.439 -2.609 4.573 1.00 84.06 195 LEU A C 1
ATOM 1554 O O . LEU A 1 195 ? -0.681 -2.199 3.443 1.00 84.06 195 LEU A O 1
ATOM 1558 N N . VAL A 1 196 ? -1.029 -3.696 5.062 1.00 85.81 196 VAL A N 1
ATOM 1559 C CA . VAL A 1 196 ? -2.188 -4.324 4.417 1.00 85.81 196 VAL A CA 1
ATOM 1560 C C . VAL A 1 196 ? -3.394 -3.982 5.287 1.00 85.81 196 VAL A C 1
ATOM 1562 O O . VAL A 1 196 ? -3.434 -4.416 6.440 1.00 85.81 196 VAL A O 1
ATOM 1565 N N . PRO A 1 197 ? -4.338 -3.150 4.810 1.00 84.12 197 PRO A N 1
ATOM 1566 C CA . PRO A 1 197 ? -5.499 -2.792 5.610 1.00 84.12 197 PRO A CA 1
ATOM 1567 C C . PRO A 1 197 ? -6.415 -4.016 5.780 1.00 84.12 197 PRO A C 1
ATOM 1569 O O . PRO A 1 197 ? -6.337 -4.957 4.991 1.00 84.12 197 PRO A O 1
ATOM 1572 N N . PRO A 1 198 ? -7.321 -4.027 6.765 1.00 81.06 198 PRO A N 1
ATOM 1573 C CA . PRO A 1 198 ? -8.369 -5.035 6.824 1.00 81.06 198 PRO A CA 1
ATOM 1574 C C . PRO A 1 198 ? -9.328 -4.875 5.639 1.00 81.06 198 PRO A C 1
ATOM 1576 O O . PRO A 1 198 ? -9.887 -3.795 5.424 1.00 81.06 198 PRO A O 1
ATOM 1579 N N . TYR A 1 199 ? -9.536 -5.948 4.877 1.00 84.56 199 TYR A N 1
ATOM 1580 C CA . TYR A 1 199 ? -10.497 -5.969 3.778 1.00 84.56 199 TYR A CA 1
ATOM 1581 C C . TYR A 1 199 ? -11.079 -7.362 3.539 1.00 84.56 199 TYR A C 1
ATOM 1583 O O . TYR A 1 199 ? -10.507 -8.382 3.928 1.00 84.56 199 TYR A O 1
ATOM 1591 N N . THR A 1 200 ? -12.206 -7.395 2.832 1.00 86.12 200 THR A N 1
ATOM 1592 C CA . THR A 1 200 ? -12.822 -8.624 2.317 1.00 86.12 200 THR A CA 1
ATOM 1593 C C . THR A 1 200 ? -13.191 -8.472 0.843 1.00 86.12 200 THR A C 1
ATOM 1595 O O . THR A 1 200 ? -13.238 -7.360 0.317 1.00 86.12 200 THR A O 1
ATOM 1598 N N . TRP A 1 201 ? -13.416 -9.599 0.169 1.00 86.44 201 TRP A N 1
ATOM 1599 C CA . TRP A 1 201 ? -13.868 -9.640 -1.220 1.00 86.44 201 TRP A CA 1
ATOM 1600 C C . TRP A 1 201 ? -15.364 -9.932 -1.286 1.00 86.44 201 TRP A C 1
ATOM 1602 O O . TRP A 1 201 ? -15.826 -10.927 -0.729 1.00 86.44 201 TRP A O 1
ATOM 1612 N N . GLU A 1 202 ? -16.097 -9.114 -2.035 1.00 89.62 202 GLU A N 1
ATOM 1613 C CA . GLU A 1 202 ? -17.504 -9.335 -2.371 1.00 89.62 202 GLU A CA 1
ATOM 1614 C C . GLU A 1 202 ? -17.664 -9.353 -3.894 1.00 89.62 202 GLU A C 1
ATOM 1616 O O . GLU A 1 202 ? -17.866 -8.329 -4.552 1.00 89.62 202 GLU A O 1
ATOM 1621 N N . GLY A 1 203 ? -17.508 -10.541 -4.486 1.00 88.56 203 GLY A N 1
ATOM 1622 C CA . GLY A 1 203 ? -17.424 -10.684 -5.939 1.00 88.56 203 GLY A CA 1
ATOM 1623 C C . GLY A 1 203 ? -16.218 -9.918 -6.493 1.00 88.56 203 GLY A C 1
ATOM 1624 O O . GLY A 1 203 ? -15.081 -10.244 -6.165 1.00 88.56 203 GLY A O 1
ATOM 1625 N N . ASN A 1 204 ? -16.476 -8.884 -7.300 1.00 88.75 204 ASN A N 1
ATOM 1626 C CA . ASN A 1 204 ? -15.447 -8.018 -7.897 1.00 88.75 204 ASN A CA 1
ATOM 1627 C C . ASN A 1 204 ? -15.198 -6.724 -7.102 1.00 88.75 204 ASN A C 1
ATOM 1629 O O . ASN A 1 204 ? -14.578 -5.799 -7.623 1.00 88.75 204 ASN A O 1
ATOM 1633 N N . ARG A 1 205 ? -15.703 -6.622 -5.868 1.00 91.19 205 ARG A N 1
ATOM 1634 C CA . ARG A 1 205 ? -15.492 -5.458 -5.002 1.00 91.19 205 ARG A CA 1
ATOM 1635 C C . ARG A 1 205 ? -14.574 -5.801 -3.837 1.00 91.19 205 ARG A C 1
ATOM 1637 O O . ARG A 1 205 ? -14.69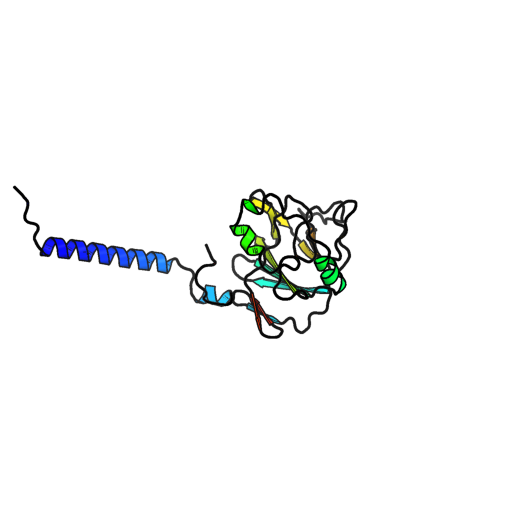3 -6.870 -3.238 1.00 91.19 205 ARG A O 1
ATOM 1644 N N . VAL A 1 206 ? -13.685 -4.870 -3.509 1.00 90.56 206 VAL A N 1
ATOM 1645 C CA . VAL A 1 206 ? -12.887 -4.881 -2.281 1.00 90.56 206 VAL A CA 1
ATOM 1646 C C . VAL A 1 206 ? -13.610 -4.026 -1.251 1.00 90.56 206 VAL A C 1
ATOM 1648 O O . VAL A 1 206 ? -13.822 -2.837 -1.476 1.00 90.56 206 VAL A O 1
ATOM 1651 N N . VAL A 1 207 ? -13.986 -4.625 -0.126 1.00 89.19 207 VAL A N 1
ATOM 1652 C CA . VAL A 1 207 ? -14.651 -3.931 0.982 1.00 89.19 207 VAL A CA 1
ATOM 1653 C C . VAL A 1 207 ? -13.626 -3.683 2.081 1.00 89.19 207 VAL A C 1
ATOM 1655 O O . VAL A 1 207 ? -13.222 -4.613 2.783 1.00 89.19 207 VAL A O 1
ATOM 1658 N N . LEU A 1 208 ? -13.175 -2.436 2.202 1.00 85.56 208 LEU A N 1
ATOM 1659 C CA . LEU A 1 208 ? -12.202 -1.988 3.201 1.00 85.56 208 LEU A CA 1
ATOM 1660 C C . LEU A 1 208 ? -12.874 -1.793 4.563 1.00 85.56 208 LEU A C 1
ATOM 1662 O O . LEU A 1 208 ? -14.028 -1.382 4.626 1.00 85.56 208 LEU A O 1
ATOM 1666 N N . GLY A 1 209 ? -12.152 -2.064 5.653 1.00 75.38 209 GLY A N 1
ATOM 1667 C CA . GLY A 1 209 ? -12.640 -1.888 7.028 1.00 75.38 209 GLY A CA 1
ATOM 1668 C C . GLY A 1 209 ? -13.463 -3.055 7.580 1.00 75.38 209 GLY A C 1
ATOM 1669 O O . GLY A 1 209 ? -13.807 -3.055 8.761 1.00 75.38 209 GLY A O 1
ATOM 1670 N N . GLN A 1 210 ? -13.738 -4.075 6.765 1.00 62.00 210 GLN A N 1
ATOM 1671 C CA . GLN A 1 210 ? -14.390 -5.306 7.199 1.00 62.00 210 GLN A CA 1
ATOM 1672 C C . GLN A 1 210 ? -13.326 -6.375 7.479 1.00 62.00 210 GLN A C 1
ATOM 1674 O O . GLN A 1 210 ? -12.609 -6.797 6.576 1.00 62.00 210 GLN A O 1
ATOM 1679 N N . ILE A 1 211 ? -13.223 -6.821 8.732 1.00 52.75 211 ILE A N 1
ATOM 1680 C CA . ILE A 1 211 ? -12.520 -8.059 9.094 1.00 52.75 211 ILE A CA 1
ATOM 1681 C C . ILE A 1 211 ? -13.593 -9.145 9.128 1.00 52.75 211 ILE A C 1
ATOM 1683 O O . ILE A 1 211 ? -14.630 -8.966 9.771 1.00 52.75 211 ILE A O 1
ATOM 1687 N N . GLY A 1 212 ? -13.386 -10.252 8.415 1.00 41.50 212 GLY A N 1
ATOM 1688 C CA . GLY A 1 212 ? -14.291 -11.396 8.484 1.00 41.50 212 GLY A CA 1
ATOM 1689 C C . GLY A 1 212 ? -14.455 -11.859 9.935 1.00 41.50 212 GLY A C 1
ATOM 1690 O O . GLY A 1 212 ? -13.522 -12.395 10.519 1.00 41.50 212 GLY A O 1
ATOM 1691 N N . GLY A 1 213 ? -15.642 -11.642 10.508 1.00 34.06 213 GLY A N 1
ATOM 1692 C CA . GLY A 1 213 ? -15.980 -12.021 11.880 1.00 34.06 213 GLY A CA 1
ATOM 1693 C C . GLY A 1 213 ? -15.721 -10.927 12.923 1.00 34.06 213 GLY A C 1
ATOM 1694 O O . GLY A 1 213 ? -14.590 -10.656 13.294 1.00 34.06 213 GLY A O 1
ATOM 1695 N N . SER A 1 214 ? -16.817 -10.372 13.458 1.00 30.95 214 SER A N 1
ATOM 1696 C CA . SER A 1 214 ? -16.898 -9.542 14.671 1.00 30.95 214 SER A CA 1
ATOM 1697 C C . SER A 1 214 ? -15.909 -8.369 14.754 1.00 30.95 214 SER A C 1
ATOM 1699 O O . SER A 1 214 ? -14.821 -8.489 15.309 1.00 30.95 214 SER A O 1
ATOM 1701 N N . ALA A 1 215 ? -16.381 -7.186 14.350 1.00 35.75 215 ALA A N 1
ATOM 1702 C CA . ALA A 1 215 ? -15.787 -5.873 14.613 1.00 35.75 215 ALA A CA 1
ATOM 1703 C C . ALA A 1 215 ? -15.672 -5.549 16.123 1.00 35.75 215 ALA A C 1
ATOM 1705 O O . ALA A 1 215 ? -16.368 -4.686 16.662 1.00 35.75 215 ALA A O 1
ATOM 1706 N N . ARG A 1 216 ? -14.796 -6.260 16.833 1.00 32.91 216 ARG A N 1
ATOM 1707 C CA . ARG A 1 216 ? -14.369 -5.959 18.199 1.00 32.91 216 ARG A CA 1
ATOM 1708 C C . ARG A 1 216 ? -12.871 -6.203 18.303 1.00 32.91 216 ARG A C 1
ATOM 1710 O O . ARG A 1 216 ? -12.447 -7.329 18.523 1.00 32.91 216 ARG A O 1
ATOM 1717 N N . GLY A 1 217 ? -12.102 -5.124 18.196 1.00 31.73 217 GLY A N 1
ATOM 1718 C CA . GLY A 1 217 ? -10.728 -5.088 18.698 1.00 31.73 217 GLY A CA 1
ATOM 1719 C C . GLY A 1 217 ? -9.636 -5.016 17.639 1.00 31.73 217 GLY A C 1
ATOM 1720 O O . GLY A 1 217 ? -8.743 -5.849 17.650 1.00 31.73 217 GLY A O 1
ATOM 1721 N N . MET A 1 218 ? -9.668 -4.017 16.754 1.00 33.12 218 MET A N 1
ATOM 1722 C CA . MET A 1 218 ? -8.489 -3.697 15.937 1.00 33.12 218 MET A CA 1
ATOM 1723 C C . MET A 1 218 ? -8.367 -2.192 15.661 1.00 33.12 218 MET A C 1
ATOM 1725 O O . MET A 1 218 ? -8.181 -1.763 14.533 1.00 33.12 218 MET A O 1
ATOM 1729 N N . PHE A 1 219 ? -8.517 -1.396 16.720 1.00 33.31 219 PHE A N 1
ATOM 1730 C CA . PHE A 1 219 ? -8.033 -0.017 16.792 1.00 33.31 219 PHE A CA 1
ATOM 1731 C C . PHE A 1 219 ? -7.630 0.246 18.244 1.00 33.31 219 PHE A C 1
ATOM 1733 O O . PHE A 1 219 ? -8.445 0.725 19.027 1.00 33.31 219 PHE A O 1
ATOM 1740 N N . TYR A 1 220 ? -6.414 -0.161 18.602 1.00 30.06 220 TYR A N 1
ATOM 1741 C CA . TYR A 1 220 ? -5.649 0.313 19.756 1.00 30.06 220 TYR A CA 1
ATOM 1742 C C . TYR A 1 220 ? -4.166 0.171 19.439 1.00 30.06 220 TYR A C 1
ATOM 1744 O O . TYR A 1 220 ? -3.815 -0.868 18.837 1.00 30.06 220 TYR A O 1
#